Protein AF-A0A1E1WMD2-F1 (afdb_monomer_lite)

InterPro domains:
  IPR001128 Cytochrome P450 [PF00067] (5-206)
  IPR001128 Cytochrome P450 [PR00385] (129-146)
  IPR001128 Cytochrome P450 [PR00385] (181-192)
  IPR002401 Cytochrome P450, E-class, group I [PR00463] (118-135)
  IPR002401 Cytochrome P450, E-class, group I [PR00463] (138-164)
  IPR002401 Cytochrome P450, E-class, group I [PR00463] (180-198)
  IPR036396 Cytochrome P450 superfamily [G3DSA:1.10.630.10] (2-205)
  IPR036396 Cytochrome P450 superfamily [G3DSA:1.10.630.10] (206-261)
  IPR036396 Cytochrome P450 superfamily [SSF48264] (4-258)
  IPR050196 Cytochrome P450 Monooxygenases [PTHR24291] (4-205)

Sequence (262 aa):
MYFTETAMGTQLDQDKSTASVEYKQAILQMGTLLVERVTKFWLHNDFIFQRTAIFQKYDKILNKVHSFADEVILERKKQRTQNGACDETEDAVGKKKRMAMLDLLLEAESKGEIDLAGIREEVNTFMFEGHDTTATALTFGLMLLADHEEVQERVREEIERVVGSRVPTMTDLGELKYLEAVIKETLRLYPSVPFIARTITEDFMLGQRFAMLEMKSILCEVCRNFKLLPRTKGWRPALVSDLVLRSTDHIYVTFEPRTSEL

pLDDT: mean 83.05, std 14.51, range [34.56, 98.06]

Foldseek 3Di:
DVLCCQALVDPPDPPPDPLVVLLVVLLVVLVVLVVVCVVDPQNVDPVSVCPDPSVVSNVVSVVSLLVSLVVSLVVSVVVCVVVDPDPPPPPVPNDPDDDHNSRVVVVCVVVVNDDPVRSSVVSSVSVSPVPQQVVQLVVLLVVVCVVPVVLVVVLVVLCCVQPNPHDDDPVSVVSSVSVVVSSVVSCVVRPSDPDDDDDDPDDDDDPVVVVVVVVVVVVCVQVVFWDKDFPDPPDDFDWDDDVDIDGPDDGDIDTDTDPPPD

Secondary structure (DSSP, 8-state):
-HHHHHHH-----TTT-HHHHHHHHHHHHHHHHHHHHHH-GGGSSHHHHHTSHHHHHHHHHHHHHHHHHHHHHHHHHHHHHHT-S------TT-------HHHHHHHHHHTTSS-HHHHHHHHHHHHHHHHHHHHHHHHHHHHHHHH-HHHHHHHHHHHHHHTTTSPPPHHHHHH-HHHHHHHHHHHHHS-SS--------S----THHHHHHHHHHHHHHHHHHEEEEESSTT----EEESSSEEESS---EEEEEPP---

Structure (mmCIF, N/CA/C/O backbone):
data_AF-A0A1E1WMD2-F1
#
_entry.id   AF-A0A1E1WMD2-F1
#
loop_
_atom_site.group_PDB
_atom_site.id
_atom_site.type_symbol
_atom_site.label_atom_id
_atom_site.label_alt_id
_atom_site.label_comp_id
_atom_site.label_asym_id
_atom_site.label_entity_id
_atom_site.label_seq_id
_atom_site.pdbx_PDB_ins_code
_atom_site.Cartn_x
_atom_site.Cartn_y
_atom_site.Cartn_z
_atom_site.occupancy
_atom_site.B_iso_or_equiv
_atom_site.auth_seq_id
_atom_site.auth_comp_id
_atom_site.auth_asym_id
_atom_site.auth_atom_id
_atom_site.pdbx_PDB_model_num
ATOM 1 N N . MET A 1 1 ? -9.161 7.518 6.823 1.00 48.66 1 MET A N 1
ATOM 2 C CA . MET A 1 1 ? -9.697 8.403 7.884 1.00 48.66 1 MET A CA 1
ATOM 3 C C . MET A 1 1 ? -8.988 8.187 9.227 1.00 48.66 1 MET A C 1
ATOM 5 O O . MET A 1 1 ? -8.442 9.146 9.741 1.00 48.66 1 MET A O 1
ATOM 9 N N . TYR A 1 2 ? -8.859 6.955 9.741 1.00 62.78 2 TYR A N 1
ATOM 10 C CA . TYR A 1 2 ? -8.116 6.677 10.991 1.00 62.78 2 TYR A CA 1
ATOM 11 C C . TYR A 1 2 ? -6.583 6.778 10.890 1.00 62.78 2 TYR A C 1
ATOM 13 O O . TYR A 1 2 ? -5.921 7.111 11.872 1.00 62.78 2 TYR A O 1
ATOM 21 N N . PHE A 1 3 ? -6.005 6.504 9.712 1.00 68.44 3 PHE A N 1
ATOM 22 C CA . PHE A 1 3 ? -4.549 6.533 9.527 1.00 68.44 3 PHE A CA 1
ATOM 23 C C . PHE A 1 3 ? -3.963 7.932 9.740 1.00 68.44 3 PHE A C 1
ATOM 25 O O . PHE A 1 3 ? -3.000 8.085 10.480 1.00 68.44 3 PHE A O 1
ATOM 32 N N . THR A 1 4 ? -4.560 8.959 9.136 1.00 65.25 4 THR A N 1
ATOM 33 C CA . THR A 1 4 ? -4.081 10.340 9.262 1.00 65.25 4 THR A CA 1
ATOM 34 C C . THR A 1 4 ? -4.189 10.848 10.696 1.00 65.25 4 THR A C 1
ATOM 36 O O . THR A 1 4 ? -3.242 11.440 11.196 1.00 65.25 4 THR A O 1
ATOM 39 N N . GLU A 1 5 ? -5.278 10.537 11.399 1.00 72.06 5 GLU A N 1
ATOM 40 C CA . GLU A 1 5 ? -5.425 10.907 12.811 1.00 72.06 5 GLU A CA 1
ATOM 41 C C . GLU A 1 5 ? -4.385 10.199 13.694 1.00 72.06 5 GLU A C 1
ATOM 43 O O . GLU A 1 5 ? -3.743 10.829 14.530 1.00 72.06 5 GLU A O 1
ATOM 48 N N . THR A 1 6 ? -4.146 8.906 13.461 1.00 76.19 6 THR A N 1
ATOM 49 C CA . THR A 1 6 ? -3.214 8.107 14.272 1.00 76.19 6 THR A CA 1
ATOM 50 C C . THR A 1 6 ? -1.744 8.436 13.978 1.00 76.19 6 THR A C 1
ATOM 52 O O . THR A 1 6 ? -0.940 8.553 14.901 1.00 76.19 6 THR A O 1
ATOM 55 N N . ALA A 1 7 ? -1.370 8.573 12.703 1.00 76.69 7 ALA A N 1
ATOM 56 C CA . ALA A 1 7 ? 0.015 8.769 12.274 1.00 76.69 7 ALA A CA 1
ATOM 57 C C . ALA A 1 7 ? 0.433 10.249 12.262 1.00 76.69 7 ALA A C 1
ATOM 59 O O . ALA A 1 7 ? 1.551 10.568 12.668 1.00 76.69 7 ALA A O 1
ATOM 60 N N . MET A 1 8 ? -0.459 11.154 11.844 1.00 80.88 8 MET A N 1
ATOM 61 C CA . MET A 1 8 ? -0.169 12.593 11.738 1.00 80.88 8 MET A CA 1
ATOM 62 C C . MET A 1 8 ? -0.646 13.382 12.963 1.00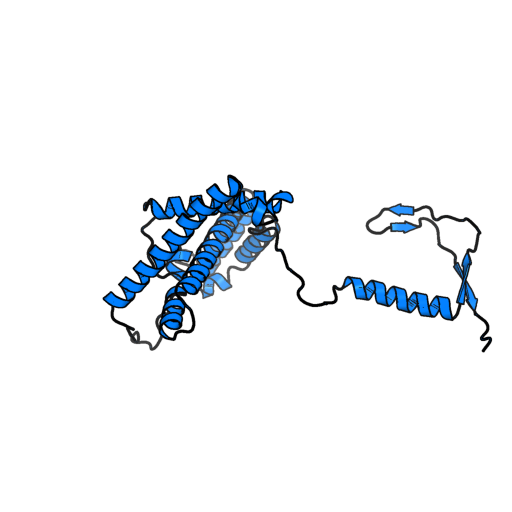 80.88 8 MET A C 1
ATOM 64 O O . MET A 1 8 ? -0.225 14.519 13.166 1.00 80.88 8 MET A O 1
ATOM 68 N N . GLY A 1 9 ? -1.495 12.795 13.814 1.00 69.62 9 GLY A N 1
ATOM 69 C CA . GLY A 1 9 ? -1.987 13.439 15.034 1.00 69.62 9 GLY A CA 1
ATOM 70 C C . GLY A 1 9 ? -2.958 14.594 14.780 1.00 69.62 9 GLY A C 1
ATOM 71 O O . GLY A 1 9 ? -3.320 15.296 15.724 1.00 69.62 9 GLY A O 1
ATOM 72 N N . THR A 1 10 ? -3.361 14.813 13.527 1.00 66.88 10 THR A N 1
ATOM 73 C CA . THR A 1 10 ? -4.292 15.862 13.120 1.00 66.88 10 THR A CA 1
ATOM 74 C C . THR A 1 10 ? -5.671 15.260 12.870 1.00 66.88 10 THR A C 1
ATOM 76 O O . THR A 1 10 ? -5.835 14.314 12.095 1.00 66.88 10 THR A O 1
ATOM 79 N N . GLN A 1 11 ? -6.688 15.825 13.521 1.00 58.78 11 GLN A N 1
ATOM 80 C CA . GLN A 1 11 ? -8.079 15.581 13.153 1.00 58.78 11 GLN A CA 1
ATOM 81 C C . GLN A 1 11 ? -8.349 16.360 11.868 1.00 58.78 11 GLN A C 1
ATOM 83 O O . GLN A 1 11 ? -8.738 17.523 11.892 1.00 58.78 11 GLN A O 1
ATOM 88 N N . LEU A 1 12 ? -8.045 15.741 10.727 1.00 55.50 12 LEU A N 1
ATOM 89 C CA . LEU A 1 12 ? -8.489 16.247 9.434 1.00 55.50 12 LEU A CA 1
ATOM 90 C C . LEU A 1 12 ? -10.018 16.204 9.437 1.00 55.50 12 LEU A C 1
ATOM 92 O O . LEU A 1 12 ? -10.610 15.124 9.462 1.00 55.50 12 LEU A O 1
ATOM 96 N N . ASP A 1 13 ? -10.619 17.389 9.485 1.00 48.59 13 ASP A N 1
ATOM 97 C CA . ASP A 1 13 ? -12.052 17.586 9.661 1.00 48.59 13 ASP A CA 1
ATOM 98 C C . ASP A 1 13 ? -12.863 16.706 8.696 1.00 48.59 13 ASP A C 1
ATOM 100 O O . ASP A 1 13 ? -12.590 16.625 7.492 1.00 48.59 13 ASP A O 1
ATOM 104 N N . GLN A 1 14 ? -13.834 16.002 9.272 1.00 46.19 14 GLN A N 1
ATOM 105 C CA . GLN A 1 14 ? -14.530 14.848 8.709 1.00 46.19 14 GLN A CA 1
ATOM 106 C C . GLN A 1 14 ? -15.075 15.104 7.291 1.00 46.19 14 GLN A C 1
ATOM 108 O O . GLN A 1 14 ? -15.996 15.896 7.115 1.00 46.19 14 GLN A O 1
ATOM 113 N N . ASP A 1 15 ? -14.524 14.419 6.281 1.00 47.00 15 ASP A N 1
ATOM 114 C CA . ASP A 1 15 ? -15.084 14.179 4.933 1.00 47.00 15 ASP A CA 1
ATOM 115 C C . ASP A 1 15 ? -15.705 15.373 4.155 1.00 47.00 15 ASP A C 1
ATOM 117 O O . ASP A 1 15 ? -16.400 15.167 3.158 1.00 47.00 15 ASP A O 1
ATOM 121 N N . LYS A 1 16 ? -15.432 16.631 4.536 1.00 50.09 16 LYS A N 1
ATOM 122 C CA . LYS A 1 16 ? -16.004 17.832 3.886 1.00 50.09 16 LYS A CA 1
ATOM 123 C C . LYS A 1 16 ? -15.016 18.946 3.553 1.00 50.09 16 LYS A C 1
ATOM 125 O O . LYS A 1 16 ? -15.408 19.893 2.873 1.00 50.09 16 LYS A O 1
ATOM 130 N N . SER A 1 17 ? -13.752 18.859 3.968 1.00 61.03 17 SER A N 1
ATOM 131 C CA . SER A 1 17 ? -12.745 19.789 3.449 1.00 61.03 17 SER A CA 1
ATOM 132 C C . SER A 1 17 ? -12.430 19.427 1.998 1.00 61.03 17 SER A C 1
ATOM 134 O O . SER A 1 17 ? -11.945 18.327 1.717 1.00 61.03 17 SER A O 1
ATOM 136 N N . THR A 1 18 ? -12.691 20.359 1.079 1.00 71.69 18 THR A N 1
ATOM 137 C CA . THR A 1 18 ? -12.357 20.262 -0.351 1.00 71.69 18 THR A CA 1
ATOM 138 C C . THR A 1 18 ? -10.925 19.754 -0.565 1.00 71.69 18 THR A C 1
ATOM 140 O O . THR A 1 18 ? -10.692 18.926 -1.441 1.00 71.69 18 THR A O 1
ATOM 143 N N . ALA A 1 19 ? -9.988 20.143 0.308 1.00 74.06 19 ALA A N 1
ATOM 144 C CA . ALA A 1 19 ? -8.583 19.751 0.241 1.00 74.06 19 ALA A CA 1
ATOM 145 C C . ALA A 1 19 ? -8.348 18.233 0.386 1.00 74.06 19 ALA A C 1
ATOM 147 O O . ALA A 1 19 ? -7.555 17.663 -0.358 1.00 74.06 19 ALA A O 1
ATOM 148 N N . SER A 1 20 ? -9.061 17.544 1.288 1.00 75.50 20 SER A N 1
ATOM 149 C CA . SER A 1 20 ? -8.874 16.095 1.489 1.00 75.50 20 SER A CA 1
ATOM 150 C C . SER A 1 20 ? -9.408 15.280 0.308 1.00 75.50 20 SER A C 1
ATOM 152 O O . SER A 1 20 ? -8.796 14.290 -0.101 1.00 75.50 20 SER A O 1
ATOM 154 N N . VAL A 1 21 ? -10.534 15.708 -0.270 1.00 81.00 21 VAL A N 1
ATOM 155 C CA . VAL A 1 21 ? -11.103 15.081 -1.472 1.00 81.00 21 VAL A CA 1
ATOM 156 C C . VAL A 1 21 ? -10.179 15.298 -2.669 1.00 81.00 21 VAL A C 1
ATOM 158 O O . VAL A 1 21 ? -9.869 14.344 -3.383 1.00 81.00 21 VAL A O 1
ATOM 161 N N . GLU A 1 22 ? -9.684 16.523 -2.851 1.00 84.38 22 GLU A N 1
ATOM 162 C CA . GLU A 1 22 ? -8.717 16.839 -3.901 1.00 84.38 22 GLU A CA 1
ATOM 163 C C . GLU A 1 22 ? -7.419 16.043 -3.759 1.00 84.38 22 GLU A C 1
ATOM 165 O O . GLU A 1 22 ? -6.904 15.549 -4.760 1.00 84.38 22 GLU A O 1
ATOM 170 N N . TYR A 1 23 ? -6.921 15.863 -2.534 1.00 86.75 23 TYR A N 1
ATOM 171 C CA . TYR A 1 23 ? -5.743 15.046 -2.256 1.00 86.75 23 TYR A CA 1
ATOM 172 C C . TYR A 1 23 ? -5.957 13.572 -2.628 1.00 86.75 23 TYR A C 1
ATOM 174 O O . TYR A 1 23 ? -5.153 12.997 -3.362 1.00 86.75 23 TYR A O 1
ATOM 182 N N . LYS A 1 24 ? -7.071 12.963 -2.193 1.00 82.19 24 LYS A N 1
ATOM 183 C CA . LYS A 1 24 ? -7.414 11.574 -2.556 1.00 82.19 24 LYS A CA 1
ATOM 184 C C . LYS A 1 24 ? -7.503 11.411 -4.077 1.00 82.19 24 LYS A C 1
ATOM 186 O O . LYS A 1 24 ? -6.967 10.459 -4.638 1.00 82.19 24 LYS A O 1
ATOM 191 N N . GLN A 1 25 ? -8.136 12.365 -4.760 1.00 86.19 25 GLN A N 1
ATOM 192 C CA . GLN A 1 25 ? -8.233 12.346 -6.217 1.00 86.19 25 GLN A CA 1
ATOM 193 C C . GLN A 1 25 ? -6.863 12.526 -6.890 1.00 86.19 25 GLN A C 1
ATOM 195 O O . GLN A 1 25 ? -6.586 11.864 -7.892 1.00 86.19 25 GLN A O 1
ATOM 200 N N . ALA A 1 26 ? -5.996 13.379 -6.338 1.00 89.44 26 ALA A N 1
ATOM 201 C CA . ALA A 1 26 ? -4.632 13.576 -6.815 1.00 89.44 26 ALA A CA 1
ATOM 202 C C . ALA A 1 26 ? -3.806 12.284 -6.715 1.00 89.44 26 ALA A C 1
ATOM 204 O O . ALA A 1 26 ? -3.136 11.929 -7.683 1.00 89.44 26 ALA A O 1
ATOM 205 N N . ILE A 1 27 ? -3.918 11.533 -5.613 1.00 86.06 27 ILE A N 1
ATOM 206 C CA . ILE A 1 27 ? -3.259 10.225 -5.454 1.00 86.06 27 ILE A CA 1
ATOM 207 C C . ILE A 1 27 ? -3.695 9.241 -6.545 1.00 86.06 27 ILE A C 1
ATOM 209 O O . ILE A 1 27 ? -2.849 8.660 -7.227 1.00 86.06 27 ILE A O 1
ATOM 213 N N . LEU A 1 28 ? -5.003 9.079 -6.759 1.00 85.62 28 LEU A N 1
ATOM 214 C CA . LEU A 1 28 ? -5.521 8.136 -7.759 1.00 85.62 28 LEU A CA 1
ATOM 215 C C . LEU A 1 28 ? -5.064 8.502 -9.183 1.00 85.62 28 LEU A C 1
ATOM 217 O O . LEU A 1 28 ? -4.695 7.639 -9.988 1.00 85.62 28 LEU A O 1
ATOM 221 N N . GLN A 1 29 ? -5.039 9.800 -9.498 1.00 87.75 29 GLN A N 1
ATOM 222 C CA . GLN A 1 29 ? -4.518 10.292 -10.774 1.00 87.75 29 GLN A CA 1
ATOM 223 C C . GLN A 1 29 ? -3.008 10.064 -10.902 1.00 87.75 29 GLN A C 1
ATOM 225 O O . GLN A 1 29 ? -2.544 9.660 -11.970 1.00 87.75 29 GLN A O 1
ATOM 230 N N . MET A 1 30 ? -2.247 10.275 -9.826 1.00 88.12 30 MET A N 1
ATOM 231 C CA . MET A 1 30 ? -0.809 10.011 -9.790 1.00 88.12 30 MET A CA 1
ATOM 232 C C . MET A 1 30 ? -0.510 8.530 -10.053 1.00 88.12 30 MET A C 1
ATOM 234 O O . MET A 1 30 ? 0.343 8.232 -10.888 1.00 88.12 30 MET A O 1
ATOM 238 N N . GLY A 1 31 ? -1.262 7.608 -9.441 1.00 86.56 31 GLY A N 1
ATOM 239 C CA . GLY A 1 31 ? -1.141 6.168 -9.697 1.00 86.56 31 GLY A CA 1
ATOM 240 C C . GLY A 1 31 ? -1.388 5.801 -11.165 1.00 86.56 31 GLY A C 1
ATOM 241 O O . GLY A 1 31 ? -0.623 5.044 -11.761 1.00 86.56 31 GLY A O 1
ATOM 242 N N . THR A 1 32 ? -2.393 6.414 -11.799 1.00 87.75 32 THR A N 1
ATOM 243 C CA . THR A 1 32 ? -2.682 6.199 -13.230 1.00 87.75 32 THR A CA 1
ATOM 244 C C . THR A 1 32 ? -1.527 6.668 -14.125 1.00 87.75 32 THR A C 1
ATOM 246 O O . THR A 1 32 ? -1.121 5.958 -15.048 1.00 87.75 32 THR A O 1
ATOM 249 N N . LEU A 1 33 ? -0.954 7.843 -13.836 1.00 88.50 33 LEU A N 1
ATOM 250 C CA . LEU A 1 33 ? 0.201 8.373 -14.571 1.00 88.50 33 LEU A CA 1
ATOM 251 C C . LEU A 1 33 ? 1.463 7.532 -14.354 1.00 88.50 33 LEU A C 1
ATOM 253 O O . LEU A 1 33 ? 2.255 7.364 -15.283 1.00 88.50 33 LEU A O 1
ATOM 257 N N . LEU A 1 34 ? 1.644 6.980 -13.152 1.00 87.31 34 LEU A N 1
ATOM 258 C CA . LEU A 1 34 ? 2.750 6.078 -12.847 1.00 87.31 34 LEU A CA 1
ATOM 259 C C . LEU A 1 34 ? 2.673 4.813 -13.709 1.00 87.31 34 LEU A C 1
ATOM 261 O O . LEU A 1 34 ? 3.661 4.448 -14.344 1.00 87.31 34 LEU A O 1
ATOM 265 N N . VAL A 1 35 ? 1.496 4.189 -13.805 1.00 88.00 35 VAL A N 1
ATOM 266 C CA . VAL A 1 35 ? 1.275 3.018 -14.673 1.00 88.00 35 VAL A CA 1
ATOM 267 C C . VAL A 1 35 ? 1.528 3.365 -16.144 1.00 88.00 35 VAL A C 1
ATOM 269 O O . VAL A 1 35 ? 2.186 2.604 -16.857 1.00 88.00 35 VAL A O 1
ATOM 272 N N . GLU A 1 36 ? 1.075 4.533 -16.607 1.00 88.88 36 GLU A N 1
ATOM 273 C CA . GLU A 1 36 ? 1.330 5.008 -17.972 1.00 88.88 36 GLU A CA 1
ATOM 274 C C . GLU A 1 36 ? 2.831 5.200 -18.248 1.00 88.88 36 GLU A C 1
ATOM 276 O O . GLU A 1 36 ? 3.320 4.817 -19.313 1.00 88.88 36 GLU A O 1
ATOM 281 N N . ARG A 1 37 ? 3.583 5.743 -17.282 1.00 90.12 37 ARG A N 1
ATOM 282 C CA . ARG A 1 37 ? 5.036 5.912 -17.390 1.00 90.12 37 ARG A CA 1
ATOM 283 C C . ARG A 1 37 ? 5.762 4.570 -17.394 1.00 90.12 37 ARG A C 1
ATOM 285 O O . ARG A 1 37 ? 6.640 4.370 -18.224 1.00 90.12 37 ARG A O 1
ATOM 292 N N . VAL A 1 38 ? 5.390 3.645 -16.511 1.00 87.81 38 VAL A N 1
ATOM 293 C CA . VAL A 1 38 ? 6.035 2.325 -16.402 1.00 87.81 38 VAL A CA 1
ATOM 294 C C . VAL A 1 38 ? 5.779 1.475 -17.650 1.00 87.81 38 VAL A C 1
ATOM 296 O O . VAL A 1 38 ? 6.695 0.814 -18.134 1.00 87.81 38 VAL A O 1
ATOM 299 N N . THR A 1 39 ? 4.577 1.531 -18.224 1.00 88.81 39 THR A N 1
ATOM 300 C CA . THR A 1 39 ? 4.201 0.723 -19.402 1.00 88.81 39 THR A CA 1
ATOM 301 C C . THR A 1 39 ? 4.752 1.260 -20.728 1.00 88.81 39 THR A C 1
ATOM 303 O O . THR A 1 39 ? 4.944 0.489 -21.669 1.00 88.81 39 THR A O 1
ATOM 306 N N . LYS A 1 40 ? 5.047 2.564 -20.829 1.00 91.38 40 LYS A N 1
ATOM 307 C CA . LYS A 1 40 ? 5.565 3.201 -22.051 1.00 91.38 40 LYS A CA 1
ATOM 308 C C . LYS A 1 40 ? 7.074 3.413 -21.963 1.00 91.38 40 LYS A C 1
ATOM 310 O O . LYS A 1 40 ? 7.533 4.411 -21.414 1.00 91.38 40 LYS A O 1
ATOM 315 N N . PHE A 1 41 ? 7.847 2.522 -22.585 1.00 92.06 41 PHE A N 1
ATOM 316 C CA . PHE A 1 41 ? 9.317 2.538 -22.514 1.00 92.06 41 PHE A CA 1
ATOM 317 C C . PHE A 1 41 ? 9.957 3.883 -22.915 1.00 92.06 41 PHE A C 1
ATOM 319 O O . PHE A 1 41 ? 10.973 4.282 -22.353 1.00 92.06 41 PHE A O 1
ATOM 326 N N . TRP A 1 42 ? 9.363 4.632 -23.852 1.00 91.19 42 TRP A N 1
ATOM 327 C CA . TRP A 1 42 ? 9.891 5.939 -24.274 1.00 91.19 42 TRP A CA 1
ATOM 328 C C . TRP A 1 42 ? 9.708 7.050 -23.225 1.00 91.19 42 TRP A C 1
ATOM 330 O O . TRP A 1 42 ? 10.361 8.085 -23.329 1.00 91.19 42 TRP A O 1
ATOM 340 N N . LEU A 1 43 ? 8.852 6.852 -22.213 1.00 92.94 43 LEU A N 1
ATOM 341 C CA . LEU A 1 43 ? 8.680 7.763 -21.070 1.00 92.94 43 LEU A CA 1
ATOM 342 C C . LEU A 1 43 ? 9.624 7.441 -19.899 1.00 92.94 43 LEU A C 1
ATOM 344 O O . LEU A 1 43 ? 9.596 8.132 -18.879 1.00 92.94 43 LEU A O 1
ATOM 348 N N . HIS A 1 44 ? 10.451 6.396 -20.009 1.00 91.31 44 HIS A N 1
ATOM 349 C CA . HIS A 1 44 ? 11.410 6.036 -18.957 1.00 91.31 44 HIS A CA 1
ATOM 350 C C . HIS A 1 44 ? 12.562 7.038 -18.881 1.00 91.31 44 HIS A C 1
ATOM 352 O O . HIS A 1 44 ? 13.037 7.339 -17.793 1.00 91.31 44 HIS A O 1
ATOM 358 N N . ASN A 1 45 ? 12.975 7.599 -20.021 1.00 93.25 45 ASN A N 1
ATOM 359 C CA . ASN A 1 45 ? 14.000 8.633 -20.061 1.00 93.25 45 ASN A CA 1
ATOM 360 C C . ASN A 1 45 ? 13.457 9.965 -19.512 1.00 93.25 45 ASN A C 1
ATOM 362 O O . ASN A 1 45 ? 12.528 10.542 -20.086 1.00 93.25 45 ASN A O 1
ATOM 366 N N . ASP A 1 46 ? 14.073 10.473 -18.442 1.00 92.44 46 ASP A N 1
ATOM 367 C CA . ASP A 1 46 ? 13.625 11.687 -17.746 1.00 92.44 46 ASP A CA 1
ATOM 368 C C . ASP A 1 46 ? 13.564 12.914 -18.656 1.00 92.44 46 ASP A C 1
ATOM 370 O O . ASP A 1 46 ? 12.602 13.677 -18.607 1.00 92.44 46 ASP A O 1
ATOM 374 N N . PHE A 1 47 ? 14.550 13.091 -19.534 1.00 93.94 47 PHE A N 1
ATOM 375 C CA . PHE A 1 47 ? 14.614 14.247 -20.424 1.00 93.94 47 PHE A CA 1
ATOM 376 C C . PHE A 1 47 ? 13.465 14.267 -21.439 1.00 93.94 47 PHE A C 1
ATOM 378 O O . PHE A 1 47 ? 12.887 15.322 -21.712 1.00 93.94 47 PHE A O 1
ATOM 385 N N . ILE A 1 48 ? 13.108 13.102 -21.989 1.00 93.38 48 ILE A N 1
ATOM 386 C CA . ILE A 1 48 ? 11.943 12.971 -22.870 1.00 93.38 48 ILE A CA 1
ATOM 387 C C . ILE A 1 48 ? 10.671 13.210 -22.062 1.00 93.38 48 ILE A C 1
ATOM 389 O O . ILE A 1 48 ? 9.838 14.019 -22.470 1.00 93.38 48 ILE A O 1
ATOM 393 N N . PHE A 1 49 ? 10.543 12.554 -20.905 1.00 94.00 49 PHE A N 1
ATOM 394 C CA . PHE A 1 49 ? 9.368 12.649 -20.045 1.00 94.00 49 PHE A CA 1
ATOM 395 C C . PHE A 1 49 ? 9.059 14.096 -19.657 1.00 94.00 49 PHE A C 1
ATOM 397 O O . PHE A 1 49 ? 7.938 14.547 -19.897 1.00 94.00 49 PHE A O 1
ATOM 404 N N . GLN A 1 50 ? 10.055 14.848 -19.180 1.00 94.25 50 GLN A N 1
ATOM 405 C CA . GLN A 1 50 ? 9.930 16.250 -18.757 1.00 94.25 50 GLN A CA 1
ATOM 406 C C . GLN A 1 50 ? 9.393 17.188 -19.849 1.00 94.25 50 GLN A C 1
ATOM 408 O O . GLN A 1 50 ? 8.829 18.239 -19.552 1.00 94.25 50 GLN A O 1
ATOM 413 N N . ARG A 1 51 ? 9.524 16.813 -21.126 1.00 94.44 51 ARG A N 1
ATOM 414 C CA . ARG A 1 51 ? 9.027 17.596 -22.269 1.00 94.44 51 ARG A CA 1
ATOM 415 C C . ARG A 1 51 ? 7.637 17.189 -22.745 1.00 94.44 51 ARG A C 1
ATOM 417 O O . ARG A 1 51 ? 7.125 17.762 -23.703 1.00 94.44 51 ARG A O 1
ATOM 424 N N . THR A 1 52 ? 7.015 16.206 -22.104 1.00 94.06 52 THR A N 1
ATOM 425 C CA . THR A 1 52 ? 5.682 15.727 -22.477 1.00 94.06 52 THR A CA 1
ATOM 426 C C . THR A 1 52 ? 4.567 16.468 -21.740 1.00 94.06 52 THR A C 1
ATOM 428 O O . THR A 1 52 ? 4.733 16.960 -20.625 1.00 94.06 52 THR A O 1
ATOM 431 N N . ALA A 1 53 ? 3.366 16.457 -22.323 1.00 92.69 53 ALA A N 1
ATOM 432 C CA . ALA A 1 53 ? 2.153 16.896 -21.629 1.00 92.69 53 ALA A CA 1
ATOM 433 C C . ALA A 1 53 ? 1.809 16.010 -20.411 1.00 92.69 53 ALA A C 1
ATOM 435 O O . ALA A 1 53 ? 1.103 16.453 -19.507 1.00 92.69 53 ALA A O 1
ATOM 436 N N . ILE A 1 54 ? 2.306 14.766 -20.376 1.00 90.81 54 ILE A N 1
ATOM 437 C CA . ILE A 1 54 ? 2.128 13.837 -19.251 1.00 90.81 54 ILE A CA 1
ATOM 438 C C . ILE A 1 54 ? 2.887 14.363 -18.032 1.00 90.81 54 ILE A C 1
ATOM 440 O O . ILE A 1 54 ? 2.307 14.448 -16.953 1.00 90.81 54 ILE A O 1
ATOM 444 N N . PHE A 1 55 ? 4.134 14.811 -18.212 1.00 93.12 55 PHE A N 1
ATOM 445 C CA . PHE A 1 55 ? 4.900 15.435 -17.133 1.00 93.12 55 PHE A CA 1
ATOM 446 C C . PHE A 1 55 ? 4.243 16.714 -16.612 1.00 93.12 55 PHE A C 1
ATOM 448 O O . PHE A 1 55 ? 4.147 16.893 -15.407 1.00 93.12 55 PHE A O 1
ATOM 455 N N . GLN A 1 56 ? 3.692 17.562 -17.485 1.00 92.56 56 GLN A N 1
ATOM 456 C CA . GLN A 1 56 ? 2.967 18.762 -17.038 1.00 92.56 56 GLN A CA 1
ATOM 457 C C . GLN A 1 56 ? 1.746 18.433 -16.164 1.00 92.56 56 GLN A C 1
ATOM 459 O O . GLN A 1 56 ? 1.404 19.194 -15.260 1.00 92.56 56 GLN A O 1
ATOM 464 N N . LYS A 1 57 ? 1.057 17.316 -16.436 1.00 92.88 57 LYS A N 1
ATOM 465 C CA . LYS A 1 57 ? -0.032 16.826 -15.577 1.00 92.88 57 LYS A CA 1
ATOM 466 C C . LYS A 1 57 ? 0.513 16.266 -14.265 1.00 92.88 57 LYS A C 1
ATOM 468 O O . LYS A 1 57 ? -0.014 16.612 -13.213 1.00 92.88 57 LYS A O 1
ATOM 473 N N . TYR A 1 58 ? 1.561 15.447 -14.341 1.00 92.69 58 TYR A N 1
ATOM 474 C CA . TYR A 1 58 ? 2.248 14.881 -13.182 1.00 92.69 58 TYR A CA 1
ATOM 475 C C . TYR A 1 58 ? 2.709 15.975 -12.213 1.00 92.69 58 TYR A C 1
ATOM 477 O O . TYR A 1 58 ? 2.366 15.916 -11.041 1.00 92.69 58 TYR A O 1
ATOM 485 N N . ASP A 1 59 ? 3.386 17.009 -12.711 1.00 93.69 59 ASP A N 1
ATOM 486 C CA . ASP A 1 59 ? 3.908 18.121 -11.915 1.00 93.69 59 ASP A CA 1
ATOM 487 C C . ASP A 1 59 ? 2.790 18.894 -11.193 1.00 93.69 59 ASP A C 1
ATOM 489 O O . ASP A 1 59 ? 2.868 19.161 -9.996 1.00 93.69 59 ASP A O 1
ATOM 493 N N . LYS A 1 60 ? 1.668 19.165 -11.875 1.00 93.19 60 LYS A N 1
ATOM 494 C CA . LYS A 1 60 ? 0.490 19.792 -11.246 1.00 93.19 60 LYS A CA 1
ATOM 495 C C . LYS A 1 60 ? -0.098 18.947 -10.119 1.00 93.19 60 LYS A C 1
ATOM 497 O O . LYS A 1 60 ? -0.492 19.495 -9.094 1.00 93.19 60 LYS A O 1
ATOM 502 N N . ILE A 1 61 ? -0.198 17.634 -10.320 1.00 92.06 61 ILE A N 1
ATOM 503 C CA . ILE A 1 61 ? -0.738 16.705 -9.320 1.00 92.06 61 ILE A CA 1
ATOM 504 C C . ILE A 1 61 ? 0.234 16.580 -8.143 1.00 92.06 61 ILE A C 1
ATOM 506 O O . ILE A 1 61 ? -0.194 16.631 -6.993 1.00 92.06 61 ILE A O 1
ATOM 510 N N . LEU A 1 62 ? 1.534 16.489 -8.421 1.00 91.69 62 LEU A N 1
ATOM 511 C CA . LEU A 1 62 ? 2.584 16.427 -7.412 1.00 91.69 62 LEU A CA 1
ATOM 512 C C . LEU A 1 62 ? 2.581 17.673 -6.520 1.00 91.69 62 LEU A C 1
ATOM 514 O O . LEU A 1 62 ? 2.625 17.549 -5.300 1.00 91.69 62 LEU A O 1
ATOM 518 N N . ASN A 1 63 ? 2.420 18.860 -7.108 1.00 91.81 63 ASN A N 1
ATOM 519 C CA . ASN A 1 63 ? 2.304 20.105 -6.349 1.00 91.81 63 ASN A CA 1
ATOM 520 C C . ASN A 1 63 ? 1.106 20.102 -5.383 1.00 91.81 63 ASN A C 1
ATOM 522 O O . ASN A 1 63 ? 1.238 20.601 -4.270 1.00 91.81 63 ASN A O 1
ATOM 526 N N . LYS A 1 64 ? -0.032 19.495 -5.757 1.00 90.12 64 LYS A N 1
ATOM 527 C CA . LYS A 1 64 ? -1.190 19.335 -4.852 1.00 90.12 64 LYS A CA 1
ATOM 528 C C . LYS A 1 64 ? -0.915 18.368 -3.700 1.00 90.12 64 LYS A C 1
ATOM 530 O O . LYS A 1 64 ? -1.363 18.588 -2.580 1.00 90.12 64 LYS A O 1
ATOM 535 N N . VAL A 1 65 ? -0.202 17.279 -3.985 1.00 89.44 65 VAL A N 1
ATOM 536 C CA . VAL A 1 65 ? 0.202 16.297 -2.970 1.00 89.44 65 VAL A CA 1
ATOM 537 C C . VAL A 1 65 ? 1.147 16.957 -1.962 1.00 89.44 65 VAL A C 1
ATOM 539 O O . VAL A 1 65 ? 0.907 16.884 -0.759 1.00 89.44 65 VAL A O 1
ATOM 542 N N . HIS A 1 66 ? 2.156 17.687 -2.448 1.00 91.25 66 HIS A N 1
ATOM 543 C CA . HIS A 1 66 ? 3.084 18.426 -1.596 1.00 91.25 66 HIS A CA 1
ATOM 544 C C . HIS A 1 66 ? 2.401 19.523 -0.779 1.00 91.25 66 HIS A C 1
ATOM 546 O O . HIS A 1 66 ? 2.642 19.586 0.423 1.00 91.25 66 HIS A O 1
ATOM 552 N N . SER A 1 67 ? 1.516 20.329 -1.379 1.00 90.00 67 SER A N 1
ATOM 553 C CA . SER A 1 67 ? 0.827 21.399 -0.649 1.00 90.00 67 SER A CA 1
ATOM 554 C C . SER A 1 67 ? -0.013 20.855 0.505 1.00 90.00 67 SER A C 1
ATOM 556 O O . SER A 1 67 ? -0.014 21.433 1.586 1.00 90.00 67 SER A O 1
ATOM 558 N N . PHE A 1 68 ? -0.678 19.714 0.308 1.00 88.25 68 PHE A N 1
ATOM 559 C CA . PHE A 1 68 ? -1.452 19.078 1.372 1.00 88.25 68 PHE A CA 1
ATOM 560 C C . PHE A 1 68 ? -0.563 18.551 2.508 1.00 88.25 68 PHE A C 1
ATOM 562 O O . PHE A 1 68 ? -0.892 18.727 3.680 1.00 88.25 68 PHE A O 1
ATOM 569 N N . ALA A 1 69 ? 0.582 17.940 2.189 1.00 88.44 69 ALA A N 1
ATOM 570 C CA . ALA A 1 69 ? 1.543 17.521 3.210 1.00 88.44 69 ALA A CA 1
ATOM 571 C C . ALA A 1 69 ? 2.103 18.719 3.995 1.00 88.44 69 ALA A C 1
ATOM 573 O O . ALA A 1 69 ? 2.188 18.661 5.222 1.00 88.44 69 ALA A O 1
ATOM 574 N N . ASP A 1 70 ? 2.418 19.818 3.306 1.00 89.94 70 ASP A N 1
ATOM 575 C CA . ASP A 1 70 ? 2.892 21.056 3.929 1.00 89.94 70 ASP A CA 1
ATOM 576 C C . ASP A 1 70 ? 1.838 21.645 4.883 1.00 89.94 70 ASP A C 1
ATOM 578 O O . ASP A 1 70 ? 2.166 22.015 6.012 1.00 89.94 70 ASP A O 1
ATOM 582 N N . GLU A 1 71 ? 0.561 21.662 4.487 1.00 87.69 71 GLU A N 1
ATOM 583 C CA . GLU A 1 71 ? -0.557 22.076 5.347 1.00 87.69 71 GLU A CA 1
ATOM 584 C C . GLU A 1 71 ? -0.650 21.226 6.623 1.00 87.69 71 GLU A C 1
ATOM 586 O O . GLU A 1 71 ? -0.759 21.773 7.723 1.00 87.69 71 GLU A O 1
ATOM 591 N N . VAL A 1 72 ? -0.545 19.897 6.503 1.00 86.62 72 VAL A N 1
ATOM 592 C CA . VAL A 1 72 ? -0.583 18.973 7.651 1.00 86.62 72 VAL A CA 1
ATOM 593 C C . VAL A 1 72 ? 0.590 19.216 8.606 1.00 86.62 72 VAL A C 1
ATOM 595 O O . VAL A 1 72 ? 0.396 19.251 9.826 1.00 86.62 72 VAL A O 1
ATOM 598 N N . ILE A 1 73 ? 1.799 19.421 8.074 1.00 87.81 73 ILE A N 1
ATOM 599 C CA . ILE A 1 73 ? 3.003 19.698 8.872 1.00 87.81 73 ILE A CA 1
ATOM 600 C C . ILE A 1 73 ? 2.866 21.031 9.615 1.00 87.81 73 ILE A C 1
ATOM 602 O O . ILE A 1 73 ? 3.148 21.103 10.815 1.00 87.81 73 ILE A O 1
ATOM 606 N N . LEU A 1 74 ? 2.421 22.085 8.926 1.00 87.81 74 LEU A N 1
ATOM 607 C CA . LEU A 1 74 ? 2.250 23.419 9.505 1.00 87.81 74 LEU A CA 1
ATOM 608 C C . LEU A 1 74 ? 1.184 23.433 10.601 1.00 87.81 74 LEU A C 1
ATOM 610 O O . LEU A 1 74 ? 1.417 23.993 11.676 1.00 87.81 74 LEU A O 1
ATOM 614 N N . GLU A 1 75 ? 0.046 22.784 10.358 1.00 85.25 75 GLU A N 1
ATOM 615 C CA . GLU A 1 75 ? -1.031 22.669 11.339 1.00 85.25 75 GLU A CA 1
ATOM 616 C C . GLU A 1 75 ? -0.544 21.933 12.594 1.00 85.25 75 GLU A C 1
ATOM 618 O O . GLU A 1 75 ? -0.741 22.407 13.717 1.00 85.25 75 GLU A O 1
ATOM 623 N N . ARG A 1 76 ? 0.207 20.833 12.432 1.00 85.94 76 ARG A N 1
ATOM 624 C CA . ARG A 1 76 ? 0.763 20.102 13.578 1.00 85.94 76 ARG A CA 1
ATOM 625 C C . ARG A 1 76 ? 1.811 20.908 14.347 1.00 85.94 76 ARG A C 1
ATOM 627 O O . ARG A 1 76 ? 1.806 20.892 15.581 1.00 85.94 76 ARG A O 1
ATOM 634 N N . LYS A 1 77 ? 2.685 21.647 13.652 1.00 85.50 77 LYS A N 1
ATOM 635 C CA . LYS A 1 77 ? 3.651 22.560 14.290 1.00 85.50 77 LYS A CA 1
ATOM 636 C C . LYS A 1 77 ? 2.937 23.626 15.122 1.00 85.50 77 LYS A C 1
ATOM 638 O O . LYS A 1 77 ? 3.304 23.842 16.275 1.00 85.50 77 LYS A O 1
ATOM 643 N N . LYS A 1 78 ? 1.881 24.237 14.580 1.00 85.19 78 LYS A N 1
ATOM 644 C CA . LYS A 1 78 ? 1.079 25.250 15.279 1.00 85.19 78 LYS A CA 1
ATOM 645 C C . LYS A 1 78 ? 0.425 24.692 16.543 1.00 85.19 78 LYS A C 1
ATOM 647 O O . LYS A 1 78 ? 0.507 25.330 17.591 1.00 85.19 78 LYS A O 1
ATOM 652 N N . GLN A 1 79 ? -0.153 23.492 16.471 1.00 81.81 79 GLN A N 1
ATOM 653 C CA . GLN A 1 79 ? -0.741 22.809 17.630 1.00 81.81 79 GLN A CA 1
ATOM 654 C C . GLN A 1 79 ? 0.292 22.550 18.737 1.00 81.81 79 GLN A C 1
ATOM 656 O O . GLN A 1 79 ? -0.006 22.747 19.913 1.00 81.81 79 GLN A O 1
ATOM 661 N N . ARG A 1 80 ? 1.529 22.177 18.379 1.00 78.56 80 ARG A N 1
ATOM 662 C CA . ARG A 1 80 ? 2.635 22.019 19.343 1.00 78.56 80 ARG A CA 1
ATOM 663 C C . ARG A 1 80 ? 3.053 23.334 19.995 1.00 78.56 80 ARG A C 1
ATOM 665 O O . ARG A 1 80 ? 3.318 23.361 21.189 1.00 78.56 80 ARG A O 1
ATOM 672 N N . THR A 1 81 ? 3.113 24.426 19.234 1.00 75.88 81 THR A N 1
ATOM 673 C CA . THR A 1 81 ? 3.462 25.741 19.792 1.00 75.88 81 THR A CA 1
ATOM 674 C C . THR A 1 81 ? 2.363 26.277 20.713 1.00 75.88 81 THR A C 1
ATOM 676 O O . THR A 1 81 ? 2.670 26.879 21.737 1.00 75.88 81 THR A O 1
ATOM 679 N N . GLN A 1 82 ? 1.090 26.046 20.374 1.00 69.81 82 GLN A N 1
ATOM 680 C CA . GLN A 1 82 ? -0.059 26.504 21.164 1.00 69.81 82 GLN A CA 1
ATOM 681 C C . GLN A 1 82 ? -0.265 25.710 22.458 1.00 69.81 82 GLN A C 1
ATOM 683 O O . GLN A 1 82 ? -0.637 26.302 23.467 1.00 69.81 82 GLN A O 1
ATOM 688 N N . ASN A 1 83 ? 0.017 24.405 22.453 1.00 64.50 83 ASN A N 1
ATOM 689 C CA . ASN A 1 83 ? -0.132 23.547 23.632 1.00 64.50 83 ASN A CA 1
ATOM 690 C C . ASN A 1 83 ? 1.094 23.552 24.566 1.00 64.50 83 ASN A C 1
ATOM 692 O O . ASN A 1 83 ? 1.109 22.809 25.540 1.00 64.50 83 ASN A O 1
ATOM 696 N N . GLY A 1 84 ? 2.104 24.389 24.297 1.00 51.75 84 GLY A N 1
ATOM 697 C CA . GLY A 1 84 ? 3.372 24.379 25.025 1.00 51.75 84 GLY A CA 1
ATOM 698 C C . GLY A 1 84 ? 4.260 23.203 24.606 1.00 51.75 84 GLY A C 1
ATOM 699 O O . GLY A 1 84 ? 3.796 22.091 24.351 1.00 51.75 84 GLY A O 1
ATOM 700 N N . ALA A 1 85 ? 5.564 23.457 24.491 1.00 47.72 85 ALA A N 1
ATOM 701 C CA . ALA A 1 85 ? 6.545 22.417 24.214 1.00 47.72 85 ALA A CA 1
ATOM 702 C C . ALA A 1 85 ? 6.488 21.362 25.328 1.00 47.72 85 ALA A C 1
ATOM 704 O O . ALA A 1 85 ? 6.821 21.665 26.467 1.00 47.72 85 ALA A O 1
ATOM 705 N N . CYS A 1 86 ? 6.069 20.150 24.964 1.00 41.91 86 CYS A N 1
ATOM 706 C CA . CYS A 1 86 ? 6.026 18.974 25.824 1.00 41.91 86 CYS A CA 1
ATOM 707 C C . CYS A 1 86 ? 5.242 19.194 27.125 1.00 41.91 86 CYS A C 1
ATOM 709 O O . CYS A 1 86 ? 5.822 19.419 28.184 1.00 41.91 86 CYS A O 1
ATOM 711 N N . ASP A 1 87 ? 3.929 18.966 27.077 1.00 37.88 87 ASP A N 1
ATOM 712 C CA . ASP A 1 87 ? 3.302 18.296 28.212 1.00 37.88 87 ASP A CA 1
ATOM 713 C C . ASP A 1 87 ? 4.003 16.932 28.361 1.00 37.88 87 ASP A C 1
ATOM 715 O O . ASP A 1 87 ? 3.602 15.912 27.793 1.00 37.88 87 ASP A O 1
ATOM 719 N N . GLU A 1 88 ? 5.062 16.916 29.169 1.00 40.12 88 GLU A N 1
ATOM 720 C CA . GLU A 1 88 ? 5.288 15.850 30.138 1.00 40.12 88 GLU A CA 1
ATOM 721 C C . GLU A 1 88 ? 4.101 15.838 31.118 1.00 40.12 88 GLU A C 1
ATOM 723 O O . GLU A 1 88 ? 4.264 15.940 32.330 1.00 40.12 88 GLU A O 1
ATOM 728 N N . THR A 1 89 ? 2.867 15.712 30.619 1.00 37.72 89 THR A N 1
ATOM 729 C CA . THR A 1 89 ? 1.806 15.151 31.437 1.00 37.72 89 THR A CA 1
ATOM 730 C C . THR A 1 89 ? 2.194 13.698 31.590 1.00 37.72 89 THR A C 1
ATOM 732 O O . THR A 1 89 ? 1.855 12.842 30.767 1.00 37.72 89 THR A O 1
ATOM 735 N N . GLU A 1 90 ? 2.970 13.430 32.636 1.00 35.12 90 GLU A N 1
ATOM 736 C CA . GLU A 1 90 ? 2.736 12.246 33.431 1.00 35.12 90 GLU A CA 1
ATOM 737 C C . GLU A 1 90 ? 1.221 12.195 33.657 1.00 35.12 90 GLU A C 1
ATOM 739 O O . GLU A 1 90 ? 0.672 12.859 34.536 1.00 35.12 90 GLU A O 1
ATOM 744 N N . ASP A 1 91 ? 0.514 11.420 32.826 1.00 34.56 91 ASP A N 1
ATOM 745 C CA . ASP A 1 91 ? -0.730 10.817 33.277 1.00 34.56 91 ASP A CA 1
ATOM 746 C C . ASP A 1 91 ? -0.424 10.262 34.673 1.00 34.56 91 ASP A C 1
ATOM 748 O O . ASP A 1 91 ? 0.669 9.725 34.886 1.00 34.56 91 ASP A O 1
ATOM 752 N N . ALA A 1 92 ? -1.362 10.358 35.618 1.00 41.88 92 ALA A N 1
ATOM 753 C CA . ALA A 1 92 ? -1.214 9.916 37.014 1.00 41.88 92 ALA A CA 1
ATOM 754 C C . ALA A 1 92 ? -0.839 8.414 37.191 1.00 41.88 92 ALA A C 1
ATOM 756 O O . ALA A 1 92 ? -0.901 7.861 38.286 1.00 41.88 92 ALA A O 1
ATOM 757 N N . VAL A 1 93 ? -0.456 7.746 36.101 1.00 41.59 93 VAL A N 1
ATOM 758 C CA . VAL A 1 93 ? 0.035 6.385 35.944 1.00 41.59 93 VAL A CA 1
ATOM 759 C C . VAL A 1 93 ? 1.233 6.347 34.963 1.00 41.59 93 VAL A C 1
ATOM 761 O O . VAL A 1 93 ? 1.247 5.502 34.081 1.00 41.59 93 VAL A O 1
ATOM 764 N N . GLY A 1 94 ? 2.219 7.254 35.031 1.00 38.16 94 GLY A N 1
ATOM 765 C CA . GLY A 1 94 ? 3.585 7.081 34.476 1.00 38.16 94 GLY A CA 1
ATOM 766 C C . GLY A 1 94 ? 3.743 6.560 33.029 1.00 38.16 94 GLY A C 1
ATOM 767 O O . GLY A 1 94 ? 4.788 6.009 32.678 1.00 38.16 94 GLY A O 1
ATOM 768 N N . LYS A 1 95 ? 2.721 6.676 32.174 1.00 41.62 95 LYS A N 1
ATOM 769 C CA . LYS A 1 95 ? 2.726 6.183 30.795 1.00 41.62 95 LYS A CA 1
ATOM 770 C C . LYS A 1 95 ? 2.939 7.380 29.887 1.00 41.62 95 LYS A C 1
ATOM 772 O O . LYS A 1 95 ? 2.048 8.205 29.737 1.00 41.62 95 LYS A O 1
ATOM 777 N N . LYS A 1 96 ? 4.123 7.462 29.271 1.00 48.53 96 LYS A N 1
ATOM 778 C CA . LYS A 1 96 ? 4.411 8.446 28.221 1.00 48.53 96 LYS A CA 1
ATOM 779 C C . LYS A 1 96 ? 3.276 8.436 27.194 1.00 48.53 96 LYS A C 1
ATOM 781 O O . LYS A 1 96 ? 2.984 7.385 26.615 1.00 48.53 96 LYS A O 1
ATOM 786 N N . LYS A 1 97 ? 2.660 9.597 26.959 1.00 55.31 97 LYS A N 1
ATOM 787 C CA . LYS A 1 97 ? 1.686 9.804 25.884 1.00 55.31 97 LYS A CA 1
ATOM 788 C C . LYS A 1 97 ? 2.308 9.319 24.575 1.00 55.31 97 LYS A C 1
ATOM 790 O O . LYS A 1 97 ? 3.400 9.747 24.202 1.00 55.31 97 LYS A O 1
ATOM 795 N N . ARG A 1 98 ? 1.654 8.368 23.907 1.00 61.00 98 ARG A N 1
ATOM 796 C CA . ARG A 1 98 ? 2.167 7.767 22.669 1.00 61.00 98 ARG A CA 1
ATOM 797 C C . ARG A 1 98 ? 2.241 8.862 21.601 1.00 61.00 98 ARG A C 1
ATOM 799 O O . ARG A 1 98 ? 1.205 9.361 21.173 1.00 61.00 98 ARG A O 1
ATOM 806 N N . MET A 1 99 ? 3.455 9.265 21.233 1.00 70.69 99 MET A N 1
ATOM 807 C CA . MET A 1 99 ? 3.684 10.309 20.232 1.00 70.69 99 MET A CA 1
ATOM 808 C C . MET A 1 99 ? 3.211 9.824 18.860 1.00 70.69 99 MET A C 1
ATOM 810 O O . MET A 1 99 ? 3.424 8.659 18.510 1.00 70.69 99 MET A O 1
ATOM 814 N N . ALA A 1 100 ? 2.571 10.709 18.092 1.00 83.06 100 ALA A N 1
ATOM 815 C CA . ALA A 1 100 ? 2.267 10.421 16.697 1.00 83.06 100 ALA A CA 1
ATOM 816 C C . ALA A 1 100 ? 3.576 10.339 15.895 1.00 83.06 100 ALA A C 1
ATOM 818 O O . ALA A 1 100 ? 4.609 10.872 16.300 1.00 83.06 100 ALA A O 1
ATOM 819 N N . MET A 1 101 ? 3.550 9.700 14.732 1.00 86.56 101 MET A N 1
ATOM 820 C CA . MET A 1 101 ? 4.746 9.591 13.898 1.00 86.56 101 MET A CA 1
ATOM 821 C C . MET A 1 101 ? 5.267 10.977 13.478 1.00 86.56 101 MET A C 1
ATOM 823 O O . MET A 1 101 ? 6.461 11.250 13.589 1.00 86.56 101 MET A O 1
ATOM 827 N N . LEU A 1 102 ? 4.367 11.887 13.088 1.00 87.69 102 LEU A N 1
ATOM 828 C CA . LEU A 1 102 ? 4.733 13.266 12.752 1.00 87.69 102 LEU A CA 1
ATOM 829 C C . LEU A 1 102 ? 5.375 14.009 13.936 1.00 87.69 102 LEU A C 1
ATOM 831 O O . LEU A 1 102 ? 6.271 14.823 13.742 1.00 87.69 102 LEU A O 1
ATOM 835 N N . ASP A 1 103 ? 4.985 13.697 15.174 1.00 87.50 103 ASP A N 1
ATOM 836 C CA . ASP A 1 103 ? 5.607 14.285 16.364 1.00 87.50 103 ASP A CA 1
ATOM 837 C C . ASP A 1 103 ? 7.079 13.871 16.517 1.00 87.50 103 ASP A C 1
ATOM 839 O O . ASP A 1 103 ? 7.895 14.684 16.957 1.00 87.50 103 ASP A O 1
ATOM 843 N N . LEU A 1 104 ? 7.418 12.636 16.138 1.00 87.94 104 LEU A N 1
ATOM 844 C CA . LEU A 1 104 ? 8.795 12.138 16.139 1.00 87.94 104 LEU A CA 1
ATOM 845 C C . LEU A 1 104 ? 9.627 12.809 15.039 1.00 87.94 104 LEU A C 1
ATOM 847 O O . LEU A 1 104 ? 10.749 13.230 15.301 1.00 87.94 104 LEU A O 1
ATOM 851 N N . LEU A 1 105 ? 9.061 12.983 13.838 1.00 89.88 105 LEU A N 1
ATOM 852 C CA . LEU A 1 105 ? 9.730 13.684 12.732 1.00 89.88 105 LEU A CA 1
ATOM 853 C C . LEU A 1 105 ? 10.021 15.152 13.075 1.00 89.88 105 LEU A C 1
ATOM 855 O O . LEU A 1 105 ? 11.109 15.656 12.812 1.00 89.88 105 LEU A O 1
ATOM 859 N N . LEU A 1 106 ? 9.066 15.832 13.713 1.00 88.62 106 LEU A N 1
ATOM 860 C CA . LEU A 1 106 ? 9.239 17.212 14.171 1.00 88.62 106 LEU A CA 1
ATOM 861 C C . LEU A 1 106 ? 10.269 17.336 15.307 1.00 88.62 106 LEU A C 1
ATOM 863 O O . LEU A 1 106 ? 10.924 18.365 15.439 1.00 88.62 106 LEU A O 1
ATOM 867 N N . GLU A 1 107 ? 10.418 16.313 16.150 1.00 87.69 107 GLU A N 1
ATOM 868 C CA . GLU A 1 107 ? 11.487 16.278 17.154 1.00 87.69 107 GLU A CA 1
ATOM 869 C C . GLU A 1 107 ? 12.860 16.051 16.504 1.00 87.69 107 GLU A C 1
ATOM 871 O O . GLU A 1 107 ? 13.818 16.744 16.848 1.00 87.69 107 GLU A O 1
ATOM 876 N N . ALA A 1 108 ? 12.957 15.143 15.532 1.00 87.56 108 ALA A N 1
ATOM 877 C CA . ALA A 1 108 ? 14.180 14.920 14.763 1.00 87.56 108 ALA A CA 1
ATOM 878 C C . ALA A 1 108 ? 14.625 16.186 14.004 1.00 87.56 108 ALA A C 1
ATOM 880 O O . ALA A 1 108 ? 15.815 16.503 13.970 1.00 87.56 108 ALA A O 1
ATOM 881 N N . GLU A 1 109 ? 13.676 16.971 13.477 1.00 88.44 109 GLU A N 1
ATOM 882 C CA . GLU A 1 109 ? 13.967 18.280 12.874 1.00 88.44 109 GLU A CA 1
ATOM 883 C C . GLU A 1 109 ? 14.601 19.233 13.887 1.00 88.44 109 GLU A C 1
ATOM 885 O O . GLU A 1 109 ? 15.612 19.871 13.599 1.00 88.44 109 GLU A O 1
ATOM 890 N N . SER A 1 110 ? 14.044 19.303 15.101 1.00 85.88 110 SER A N 1
ATOM 891 C CA . SER A 1 110 ? 14.577 20.178 16.150 1.00 85.88 110 SER A CA 1
ATOM 892 C C . SER A 1 110 ? 16.008 19.812 16.568 1.00 85.88 110 SER A C 1
ATOM 894 O O . SER A 1 110 ? 16.751 20.671 17.039 1.00 85.88 110 SER A O 1
ATOM 896 N N . LYS A 1 111 ? 16.409 18.551 16.353 1.00 88.88 111 LYS A N 1
ATOM 897 C CA . LYS A 1 111 ? 17.766 18.031 16.581 1.00 88.88 111 LYS A CA 1
ATOM 898 C C . LYS A 1 111 ? 18.691 18.193 15.367 1.00 88.88 111 LYS A C 1
ATOM 900 O O . LYS A 1 111 ? 19.881 17.914 15.481 1.00 88.88 111 LYS A O 1
ATOM 905 N N . GLY A 1 112 ? 18.173 18.656 14.228 1.00 87.75 112 GLY A N 1
ATOM 906 C CA . GLY A 1 112 ? 18.919 18.798 12.976 1.00 87.75 112 GLY A CA 1
ATOM 907 C C . GLY A 1 112 ? 19.209 17.473 12.262 1.00 87.75 112 GLY A C 1
ATOM 908 O O . GLY A 1 112 ? 20.111 17.424 11.432 1.00 87.75 112 GLY A O 1
ATOM 909 N N . GLU A 1 113 ? 18.477 16.403 12.588 1.00 90.56 113 GLU A N 1
ATOM 910 C CA . GLU A 1 113 ? 18.654 15.070 11.990 1.00 90.56 113 GLU A CA 1
ATOM 911 C C . GLU A 1 113 ? 17.936 14.938 10.637 1.00 90.56 113 GLU A C 1
ATOM 913 O O . GLU A 1 113 ? 18.353 14.153 9.788 1.00 90.56 113 GLU A O 1
ATOM 918 N N . ILE A 1 114 ? 16.871 15.719 10.432 1.00 90.50 114 ILE A N 1
ATOM 919 C CA . ILE A 1 114 ? 16.074 15.760 9.203 1.00 90.50 114 ILE A CA 1
ATOM 920 C C . ILE A 1 114 ? 15.723 17.210 8.864 1.00 90.50 114 ILE A C 1
ATOM 922 O O . ILE A 1 114 ? 15.475 18.026 9.755 1.00 90.50 114 ILE A O 1
ATOM 926 N N . ASP A 1 115 ? 15.709 17.546 7.579 1.00 90.31 115 ASP A N 1
ATOM 927 C CA . ASP A 1 115 ? 15.265 18.848 7.097 1.00 90.31 115 ASP A CA 1
ATOM 928 C C . ASP A 1 115 ? 13.762 18.842 6.757 1.00 90.31 115 ASP A C 1
ATOM 930 O O . ASP A 1 115 ? 13.093 17.809 6.736 1.00 90.31 115 ASP A O 1
ATOM 934 N N . LEU A 1 116 ? 13.198 20.020 6.479 1.00 86.94 116 LEU A N 1
ATOM 935 C CA . LEU A 1 116 ? 11.775 20.149 6.141 1.00 86.94 116 LEU A CA 1
ATOM 936 C C . LEU A 1 116 ? 11.384 19.353 4.889 1.00 86.94 116 LEU A C 1
ATOM 938 O O . LEU A 1 116 ? 10.266 18.843 4.815 1.00 86.94 116 LEU A O 1
ATOM 942 N N . ALA A 1 117 ? 12.292 19.253 3.913 1.00 88.50 117 ALA A N 1
ATOM 943 C CA . ALA A 1 117 ? 12.059 18.478 2.703 1.00 88.50 117 ALA A CA 1
ATOM 944 C C . ALA A 1 117 ? 11.942 16.983 3.028 1.00 88.50 117 ALA A C 1
ATOM 946 O O . ALA A 1 117 ? 10.963 16.365 2.611 1.00 88.50 117 ALA A O 1
ATOM 947 N N . GLY A 1 118 ? 12.852 16.444 3.845 1.00 89.50 118 GLY A N 1
ATOM 948 C CA . GLY A 1 118 ? 12.798 15.066 4.322 1.00 89.50 118 GLY A CA 1
ATOM 949 C C . GLY A 1 118 ? 11.531 14.766 5.122 1.00 89.50 118 GLY A C 1
ATOM 950 O O . GLY A 1 118 ? 10.864 13.770 4.858 1.00 89.50 118 GLY A O 1
ATOM 951 N N . ILE A 1 119 ? 11.110 15.654 6.033 1.00 91.12 119 ILE A N 1
ATOM 952 C CA . ILE A 1 119 ? 9.841 15.471 6.771 1.00 91.12 119 ILE A CA 1
ATOM 953 C C . ILE A 1 119 ? 8.665 15.380 5.801 1.00 91.12 119 ILE A C 1
ATOM 955 O O . ILE A 1 119 ? 7.797 14.524 5.955 1.00 91.12 119 ILE A O 1
ATOM 959 N N . ARG A 1 120 ? 8.621 16.257 4.794 1.00 90.94 120 ARG A N 1
ATOM 960 C CA . ARG A 1 120 ? 7.557 16.258 3.790 1.00 90.94 120 ARG A CA 1
ATOM 961 C C . ARG A 1 120 ? 7.560 14.987 2.945 1.00 90.94 120 ARG A C 1
ATOM 963 O O . ARG A 1 120 ? 6.486 14.500 2.596 1.00 90.94 120 ARG A O 1
ATOM 970 N N . GLU A 1 121 ? 8.726 14.459 2.592 1.00 89.75 121 GLU A N 1
ATOM 971 C CA . GLU A 1 121 ? 8.850 13.191 1.863 1.00 89.75 121 GLU A CA 1
ATOM 972 C C . GLU A 1 121 ? 8.329 12.010 2.690 1.00 89.75 121 GLU A C 1
ATOM 974 O O . GLU A 1 121 ? 7.513 11.231 2.190 1.00 89.75 121 GLU A O 1
ATOM 979 N N . GLU A 1 122 ? 8.696 11.936 3.969 1.00 90.81 122 GLU A N 1
ATOM 980 C CA . GLU A 1 122 ? 8.185 10.922 4.896 1.00 90.81 122 GLU A CA 1
ATOM 981 C C . GLU A 1 122 ? 6.666 11.047 5.065 1.00 90.81 122 GLU A C 1
ATOM 983 O O . GLU A 1 122 ? 5.921 10.088 4.865 1.00 90.81 122 GLU A O 1
ATOM 988 N N . VAL A 1 123 ? 6.163 12.253 5.336 1.00 89.75 123 VAL A N 1
ATOM 989 C CA . VAL A 1 123 ? 4.722 12.509 5.474 1.00 89.75 123 VAL A CA 1
ATOM 990 C C . VAL A 1 123 ? 3.958 12.087 4.216 1.00 89.75 123 VAL A C 1
ATOM 992 O O . VAL A 1 123 ? 2.957 11.379 4.326 1.00 89.75 123 VAL A O 1
ATOM 995 N N . ASN A 1 124 ? 4.444 12.444 3.021 1.00 87.50 124 ASN A N 1
ATOM 996 C CA . ASN A 1 124 ? 3.826 12.021 1.761 1.00 87.50 124 ASN A CA 1
ATOM 997 C C . ASN A 1 124 ? 3.801 10.498 1.607 1.00 87.50 124 ASN A C 1
ATOM 999 O O . ASN A 1 124 ? 2.765 9.946 1.231 1.00 87.50 124 ASN A O 1
ATOM 1003 N N . THR A 1 125 ? 4.914 9.834 1.918 1.00 87.38 125 THR A N 1
ATOM 1004 C CA . THR A 1 125 ? 5.049 8.376 1.822 1.00 87.38 125 THR A CA 1
ATOM 1005 C C . THR A 1 125 ? 4.037 7.683 2.725 1.00 87.38 125 THR A C 1
ATOM 1007 O O . THR A 1 125 ? 3.196 6.921 2.249 1.00 87.38 125 THR A O 1
ATOM 1010 N N . PHE A 1 126 ? 4.022 8.022 4.015 1.00 85.81 126 PHE A N 1
ATOM 1011 C CA . PHE A 1 126 ? 3.120 7.388 4.972 1.00 85.81 126 PHE A CA 1
ATOM 1012 C C . PHE A 1 126 ? 1.647 7.682 4.673 1.00 85.81 126 PHE A C 1
ATOM 1014 O O . PHE A 1 126 ? 0.817 6.776 4.754 1.00 85.81 126 PHE A O 1
ATOM 1021 N N . MET A 1 127 ? 1.296 8.919 4.303 1.00 83.25 127 MET A N 1
ATOM 1022 C CA . MET A 1 127 ? -0.092 9.277 3.976 1.00 83.25 127 MET A CA 1
ATOM 1023 C C . MET A 1 127 ? -0.620 8.541 2.739 1.00 83.25 127 MET A C 1
ATOM 1025 O O . MET A 1 127 ? -1.797 8.171 2.719 1.00 83.25 127 MET A O 1
ATOM 1029 N N . PHE A 1 128 ? 0.239 8.295 1.746 1.00 80.19 128 PHE A N 1
ATOM 1030 C CA . PHE A 1 128 ? -0.090 7.483 0.579 1.00 80.19 128 PHE A CA 1
ATOM 1031 C C . PHE A 1 128 ? -0.232 5.997 0.946 1.00 80.19 128 PHE A C 1
ATOM 1033 O O . PHE A 1 128 ? -1.288 5.398 0.726 1.00 80.19 128 PHE A O 1
ATOM 1040 N N . GLU A 1 129 ? 0.803 5.413 1.554 1.00 80.62 129 GLU A N 1
ATOM 1041 C CA . GLU A 1 129 ? 0.882 3.975 1.824 1.00 80.62 129 GLU A CA 1
ATOM 1042 C C . GLU A 1 129 ? -0.193 3.494 2.800 1.00 80.62 129 GLU A C 1
ATOM 1044 O O . GLU A 1 129 ? -0.814 2.452 2.582 1.00 80.62 129 GLU A O 1
ATOM 1049 N N . GLY A 1 130 ? -0.446 4.257 3.864 1.00 76.69 130 GLY A N 1
ATOM 1050 C CA . GLY A 1 130 ? -1.342 3.847 4.941 1.00 76.69 130 GLY A CA 1
ATOM 1051 C C . GLY A 1 130 ? -2.829 3.907 4.590 1.00 76.69 130 GLY A C 1
ATOM 1052 O O . GLY A 1 130 ? -3.640 3.238 5.236 1.00 76.69 130 GLY A O 1
ATOM 1053 N N . HIS A 1 131 ? -3.210 4.699 3.584 1.00 78.31 131 HIS A N 1
ATOM 1054 C CA . HIS A 1 131 ? -4.614 4.942 3.257 1.00 78.31 131 HIS A CA 1
ATOM 1055 C C . HIS A 1 131 ? -5.125 4.062 2.113 1.00 78.31 131 HIS A C 1
ATOM 1057 O O . HIS A 1 131 ? -6.132 3.375 2.273 1.00 78.31 131 HIS A O 1
ATOM 1063 N N . ASP A 1 132 ? -4.472 4.103 0.950 1.00 80.75 132 ASP A N 1
ATOM 1064 C CA . ASP A 1 132 ? -5.034 3.516 -0.273 1.00 80.75 132 ASP A CA 1
ATOM 1065 C C . ASP A 1 132 ? -4.972 1.980 -0.251 1.00 80.75 132 ASP A C 1
ATOM 1067 O O . ASP A 1 132 ? -5.929 1.285 -0.606 1.00 80.75 132 ASP A O 1
ATOM 1071 N N . THR A 1 133 ? -3.874 1.436 0.282 1.00 86.38 133 THR A N 1
ATOM 1072 C CA . THR A 1 133 ? -3.660 -0.014 0.380 1.00 86.38 133 THR A CA 1
ATOM 1073 C C . THR A 1 133 ? -4.652 -0.682 1.335 1.00 86.38 133 THR A C 1
ATOM 1075 O O . THR A 1 133 ? -5.210 -1.736 1.014 1.00 86.38 133 THR A O 1
ATOM 1078 N N . THR A 1 134 ? -4.916 -0.060 2.488 1.00 88.81 134 THR A N 1
ATOM 1079 C CA . THR A 1 134 ? -5.826 -0.583 3.516 1.00 88.81 134 THR A CA 1
ATOM 1080 C C . THR A 1 134 ? -7.285 -0.437 3.096 1.00 88.81 134 THR A C 1
ATOM 1082 O O . THR A 1 134 ? -8.059 -1.379 3.262 1.00 88.81 134 THR A O 1
ATOM 1085 N N . ALA A 1 135 ? -7.658 0.691 2.479 1.00 87.12 135 ALA A N 1
ATOM 1086 C CA . ALA A 1 135 ? -8.994 0.892 1.920 1.00 87.12 135 ALA A CA 1
ATOM 1087 C C . ALA A 1 135 ? -9.312 -0.140 0.827 1.00 87.12 135 ALA A C 1
ATOM 1089 O O . ALA A 1 135 ? -10.401 -0.717 0.816 1.00 87.12 135 ALA A O 1
ATOM 1090 N N . THR A 1 136 ? -8.344 -0.425 -0.046 1.00 89.38 136 THR A N 1
ATOM 1091 C CA . THR A 1 136 ? -8.472 -1.452 -1.089 1.00 89.38 136 THR A CA 1
ATOM 1092 C C . THR A 1 136 ? -8.643 -2.848 -0.483 1.00 89.38 136 THR A C 1
ATOM 1094 O O . THR A 1 136 ? -9.568 -3.567 -0.861 1.00 89.38 136 THR A O 1
ATOM 1097 N N . ALA A 1 137 ? -7.827 -3.208 0.516 1.00 91.19 137 ALA A N 1
ATOM 1098 C CA . ALA A 1 137 ? -7.937 -4.493 1.211 1.00 91.19 137 ALA A CA 1
ATOM 1099 C C . ALA A 1 137 ? -9.308 -4.676 1.881 1.00 91.19 137 ALA A C 1
ATOM 1101 O O . ALA A 1 137 ? -9.928 -5.728 1.747 1.00 91.19 137 ALA A O 1
ATOM 1102 N N . LEU A 1 138 ? -9.808 -3.640 2.566 1.00 93.88 138 LEU A N 1
ATOM 1103 C CA . LEU A 1 138 ? -11.133 -3.661 3.189 1.00 93.88 138 LEU A CA 1
ATOM 1104 C C . LEU A 1 138 ? -12.248 -3.776 2.150 1.00 93.88 138 LEU A C 1
ATOM 1106 O O . LEU A 1 138 ? -13.185 -4.538 2.354 1.00 93.88 138 LEU A O 1
ATOM 1110 N N . THR A 1 139 ? -12.140 -3.057 1.032 1.00 93.88 139 THR A N 1
ATOM 1111 C CA . THR A 1 139 ? -13.145 -3.097 -0.040 1.00 93.88 139 THR A CA 1
ATOM 1112 C C . THR A 1 139 ? -13.281 -4.508 -0.609 1.00 93.88 139 THR A C 1
ATOM 1114 O O . THR A 1 139 ? -14.390 -5.038 -0.674 1.00 93.88 139 THR A O 1
ATOM 1117 N N . PHE A 1 140 ? -12.162 -5.154 -0.952 1.00 95.69 140 PHE A N 1
ATOM 1118 C CA . PHE A 1 140 ? -12.182 -6.539 -1.426 1.00 95.69 140 PHE A CA 1
ATOM 1119 C C . PHE A 1 140 ? -12.598 -7.530 -0.338 1.00 95.69 140 PHE A C 1
ATOM 1121 O O . PHE A 1 140 ? -13.309 -8.485 -0.636 1.00 95.69 140 PHE A O 1
ATOM 1128 N N . GLY A 1 141 ? -12.213 -7.297 0.919 1.00 96.38 141 GLY A N 1
ATOM 1129 C CA . GLY A 1 141 ? -12.625 -8.141 2.042 1.00 96.38 141 GLY A CA 1
ATOM 1130 C C . GLY A 1 141 ? -14.135 -8.108 2.269 1.00 96.38 141 GLY A C 1
ATOM 1131 O O . GLY A 1 141 ? -14.757 -9.154 2.429 1.00 96.38 141 GLY A O 1
ATOM 1132 N N . LEU A 1 142 ? -14.746 -6.921 2.216 1.00 96.62 142 LEU A N 1
ATOM 1133 C CA . LEU A 1 142 ? -16.198 -6.759 2.323 1.00 96.62 142 LEU A CA 1
ATOM 1134 C C . LEU A 1 142 ? -16.931 -7.400 1.143 1.00 96.62 142 LEU A C 1
ATOM 1136 O O . LEU A 1 142 ? -17.938 -8.068 1.355 1.00 96.62 142 LEU A O 1
ATOM 1140 N N . MET A 1 143 ? -16.413 -7.236 -0.077 1.00 97.69 143 MET A N 1
ATOM 1141 C CA . MET A 1 143 ? -16.943 -7.905 -1.268 1.00 97.69 143 MET A CA 1
ATOM 1142 C C . MET A 1 143 ? -16.920 -9.431 -1.100 1.00 97.69 143 MET A C 1
ATOM 1144 O O . MET A 1 143 ? -17.944 -10.082 -1.267 1.00 97.69 143 MET A O 1
ATOM 1148 N N . LEU A 1 144 ? -15.778 -9.999 -0.699 1.00 95.75 144 LEU A N 1
ATOM 1149 C CA . LEU A 1 144 ? -15.631 -11.442 -0.498 1.00 95.75 144 LEU A CA 1
ATOM 1150 C C . LEU A 1 144 ? -16.543 -11.986 0.602 1.00 95.75 144 LEU A C 1
ATOM 1152 O O . LEU A 1 144 ? -17.091 -13.073 0.442 1.00 95.75 144 LEU A O 1
ATOM 1156 N N . LEU A 1 145 ? -16.712 -11.247 1.701 1.00 96.94 145 LEU A N 1
ATOM 1157 C CA . LEU A 1 145 ? -17.640 -11.618 2.768 1.00 96.94 145 LEU A CA 1
ATOM 1158 C C . LEU A 1 145 ? -19.094 -11.596 2.288 1.00 96.94 145 LEU A C 1
ATOM 1160 O O . LEU A 1 145 ? -19.837 -12.515 2.613 1.00 96.94 145 LEU A O 1
ATOM 1164 N N . ALA A 1 146 ? -19.482 -10.593 1.496 1.00 96.62 146 ALA A N 1
ATOM 1165 C CA . ALA A 1 146 ? -20.825 -10.509 0.924 1.00 96.62 146 ALA A CA 1
ATOM 1166 C C . ALA A 1 146 ? -21.123 -11.663 -0.050 1.00 96.62 146 ALA A C 1
ATOM 1168 O O . ALA A 1 146 ? -22.250 -12.150 -0.089 1.00 96.62 146 ALA A O 1
ATOM 1169 N N . ASP A 1 147 ? -20.116 -12.126 -0.795 1.00 96.19 147 ASP A N 1
ATOM 1170 C CA . ASP A 1 147 ? -20.248 -13.258 -1.720 1.00 96.19 147 ASP A CA 1
ATOM 1171 C C . ASP A 1 147 ? -20.239 -14.632 -1.014 1.00 96.19 147 ASP A C 1
ATOM 1173 O O . ASP A 1 147 ? -20.637 -15.632 -1.612 1.00 96.19 147 ASP A O 1
ATOM 1177 N N . HIS A 1 148 ? -19.793 -14.708 0.248 1.00 96.56 148 HIS A N 1
ATOM 1178 C CA . HIS A 1 148 ? -19.642 -15.959 1.003 1.00 96.56 148 HIS A CA 1
ATOM 1179 C C . HIS A 1 148 ? -20.330 -15.882 2.373 1.00 96.56 148 HIS A C 1
ATOM 1181 O O . HIS A 1 148 ? -19.674 -15.791 3.415 1.00 96.56 148 HIS A O 1
ATOM 1187 N N . GLU A 1 149 ? -21.659 -15.993 2.372 1.00 97.38 149 GLU A N 1
ATOM 1188 C CA . GLU A 1 149 ? -22.505 -15.901 3.572 1.00 97.38 149 GLU A CA 1
ATOM 1189 C C . GLU A 1 149 ? -22.057 -16.847 4.705 1.00 97.38 149 GLU A C 1
ATOM 1191 O O . GLU A 1 149 ? -21.960 -16.436 5.859 1.00 97.38 149 GLU A O 1
ATOM 1196 N N . GLU A 1 150 ? -21.673 -18.090 4.389 1.00 97.62 150 GLU A N 1
ATOM 1197 C CA . GLU A 1 150 ? -21.171 -19.047 5.391 1.00 97.62 150 GLU A CA 1
ATOM 1198 C C . GLU A 1 150 ? -19.891 -18.562 6.095 1.00 97.62 150 GLU A C 1
ATOM 1200 O O . GLU A 1 150 ? -19.690 -18.788 7.290 1.00 97.62 150 GLU A O 1
ATOM 1205 N N . VAL A 1 151 ? -18.996 -17.894 5.362 1.00 97.69 151 VAL A N 1
ATOM 1206 C CA . VAL A 1 151 ? -17.758 -17.339 5.924 1.00 97.69 151 VAL A CA 1
ATOM 1207 C C . VAL A 1 151 ? -18.082 -16.123 6.782 1.00 97.69 151 VAL A C 1
ATOM 1209 O O . VAL A 1 151 ? -17.531 -15.993 7.877 1.00 97.69 151 VAL A O 1
ATOM 1212 N N . GLN A 1 152 ? -18.990 -15.267 6.311 1.00 97.75 152 GLN A N 1
ATOM 1213 C CA . GLN A 1 152 ? -19.464 -14.103 7.049 1.00 97.75 152 GLN A CA 1
ATOM 1214 C C . GLN A 1 152 ? -20.097 -14.497 8.386 1.00 97.75 152 GLN A C 1
ATOM 1216 O O . GLN A 1 152 ? -19.772 -13.894 9.411 1.00 97.75 152 GLN A O 1
ATOM 1221 N N . GLU A 1 153 ? -20.929 -15.537 8.405 1.00 98.06 153 GLU A N 1
ATOM 1222 C CA . GLU A 1 153 ? -21.580 -15.997 9.630 1.00 98.06 153 GLU A CA 1
ATOM 1223 C C . GLU A 1 153 ? -20.568 -16.565 10.631 1.00 98.06 153 GLU A C 1
ATOM 1225 O O . GLU A 1 153 ? -20.590 -16.214 11.809 1.00 98.06 153 GLU A O 1
ATOM 1230 N N . ARG A 1 154 ? -19.579 -17.333 10.164 1.00 97.50 154 ARG A N 1
ATOM 1231 C CA . ARG A 1 154 ? -18.485 -17.819 11.022 1.00 97.50 154 ARG A CA 1
ATOM 1232 C C . ARG A 1 154 ? -17.637 -16.690 11.613 1.00 97.50 154 ARG A C 1
ATOM 1234 O O . ARG A 1 154 ? -17.206 -16.783 12.762 1.00 97.50 154 ARG A O 1
ATOM 1241 N N . VAL A 1 155 ? -17.386 -15.626 10.846 1.00 97.12 155 VAL A N 1
ATOM 1242 C CA . VAL A 1 155 ? -16.727 -14.412 11.358 1.00 97.12 155 VAL A CA 1
ATOM 1243 C C . VAL A 1 155 ? -17.595 -13.753 12.430 1.00 97.12 155 VAL A C 1
ATOM 1245 O O . VAL A 1 155 ? -17.084 -13.389 13.488 1.00 97.12 155 VAL A O 1
ATOM 1248 N N . ARG A 1 156 ? -18.907 -13.637 12.196 1.00 96.50 156 ARG A N 1
ATOM 1249 C CA . ARG A 1 156 ? -19.856 -13.070 13.161 1.00 96.50 156 ARG A CA 1
ATOM 1250 C C . ARG A 1 156 ? -19.883 -13.866 14.469 1.00 96.50 156 ARG A C 1
ATOM 1252 O O . ARG A 1 156 ? -19.823 -13.266 15.537 1.00 96.50 156 ARG A O 1
ATOM 1259 N N . GLU A 1 157 ? -19.922 -15.195 14.396 1.00 97.25 157 GLU A N 1
ATOM 1260 C CA . GLU A 1 157 ? -19.855 -16.087 15.561 1.00 97.25 157 GLU A CA 1
ATOM 1261 C C . GLU A 1 157 ? -18.551 -15.916 16.355 1.00 97.25 157 GLU A C 1
ATOM 1263 O O . GLU A 1 157 ? -18.574 -15.876 17.587 1.00 97.25 157 GLU A O 1
ATOM 1268 N N . GLU A 1 158 ? -17.407 -15.790 15.672 1.00 97.31 158 GLU A N 1
ATOM 1269 C CA . GLU A 1 158 ? -16.125 -15.524 16.332 1.00 97.31 158 GLU A CA 1
ATOM 1270 C C . GLU A 1 158 ? -16.125 -14.164 17.042 1.00 97.31 158 GLU A C 1
ATOM 1272 O O . GLU A 1 158 ? -15.710 -14.085 18.202 1.00 97.31 158 GLU A O 1
ATOM 1277 N N . ILE A 1 159 ? -16.622 -13.116 16.377 1.00 96.19 159 ILE A N 1
ATOM 1278 C CA . ILE A 1 159 ? -16.721 -11.769 16.951 1.00 96.19 159 ILE A CA 1
ATOM 1279 C C . ILE A 1 159 ? -17.642 -11.775 18.174 1.00 96.19 159 ILE A C 1
ATOM 1281 O O . ILE A 1 159 ? -17.270 -11.229 19.211 1.00 96.19 159 ILE A O 1
ATOM 1285 N N . GLU A 1 160 ? -18.800 -12.431 18.106 1.00 96.06 160 GLU A N 1
ATOM 1286 C CA . GLU A 1 160 ? -19.730 -12.522 19.238 1.00 96.06 160 GLU A CA 1
ATOM 1287 C C . GLU A 1 160 ? -19.103 -13.269 20.426 1.00 96.06 160 GLU A C 1
ATOM 1289 O O . GLU A 1 160 ? -19.234 -12.848 21.573 1.00 96.06 160 GLU A O 1
ATOM 1294 N N . ARG A 1 161 ? -18.358 -14.350 20.162 1.00 95.81 161 ARG A N 1
ATOM 1295 C CA . ARG A 1 161 ? -17.688 -15.146 21.201 1.00 95.81 161 ARG A CA 1
ATOM 1296 C C . ARG A 1 161 ? -16.558 -14.388 21.902 1.00 95.81 161 ARG A C 1
ATOM 1298 O O . ARG A 1 161 ? -16.383 -14.548 23.107 1.00 95.81 161 ARG A O 1
ATOM 1305 N N . VAL A 1 162 ? -15.742 -13.646 21.152 1.00 94.44 162 VAL A N 1
ATOM 1306 C CA . VAL A 1 162 ? -14.538 -12.975 21.681 1.00 94.44 162 VAL A CA 1
ATOM 1307 C C . VAL A 1 162 ? -14.871 -11.578 22.204 1.00 94.44 162 VAL A C 1
ATOM 1309 O O . VAL A 1 162 ? -14.482 -11.197 23.311 1.00 94.44 162 VAL A O 1
ATOM 1312 N N . VAL A 1 163 ? -15.598 -10.801 21.404 1.00 93.56 163 VAL A N 1
ATOM 1313 C CA . VAL A 1 163 ? -15.905 -9.399 21.682 1.00 93.56 163 VAL A CA 1
ATOM 1314 C C . VAL A 1 163 ? -17.281 -9.273 22.329 1.00 93.56 163 VAL A C 1
ATOM 1316 O O . VAL A 1 163 ? -17.388 -8.629 23.370 1.00 93.56 163 VAL A O 1
ATOM 1319 N N . GLY A 1 164 ? -18.318 -9.897 21.768 1.00 90.75 164 GLY A N 1
ATOM 1320 C CA . GLY A 1 164 ? -19.712 -9.652 22.154 1.00 90.75 164 GLY A CA 1
ATOM 1321 C C . GLY A 1 164 ? -20.163 -8.242 21.750 1.00 90.75 164 GLY A C 1
ATOM 1322 O O . GLY A 1 164 ? -19.719 -7.705 20.739 1.00 90.75 164 GLY A O 1
ATOM 1323 N N . SER A 1 165 ? -21.002 -7.585 22.560 1.00 88.25 165 SER A N 1
ATOM 1324 C CA . SER A 1 165 ? -21.589 -6.268 22.221 1.00 88.25 165 SER A CA 1
ATOM 1325 C C . SER A 1 165 ? -20.737 -5.034 22.581 1.00 88.25 165 SER A C 1
ATOM 1327 O O . SER A 1 165 ? -21.230 -3.907 22.533 1.00 88.25 165 SER A O 1
ATOM 1329 N N . ARG A 1 166 ? -19.482 -5.216 23.002 1.00 90.31 166 ARG A N 1
ATOM 1330 C CA . ARG A 1 166 ? -18.570 -4.132 23.433 1.00 90.31 166 ARG A CA 1
ATOM 1331 C C . ARG A 1 166 ? -17.623 -3.707 22.306 1.00 90.31 166 ARG A C 1
ATOM 1333 O O . ARG A 1 166 ? -17.494 -4.382 21.294 1.00 90.31 166 ARG A O 1
ATOM 1340 N N . VAL A 1 167 ? -16.921 -2.590 22.496 1.00 88.50 167 VAL A N 1
ATOM 1341 C CA . VAL A 1 167 ? -15.857 -2.162 21.572 1.00 88.50 167 VAL A CA 1
ATOM 1342 C C . VAL A 1 167 ? -14.657 -3.123 21.687 1.00 88.50 167 VAL A C 1
ATOM 1344 O O . VAL A 1 167 ? -14.253 -3.424 22.817 1.00 88.50 167 VAL A O 1
ATOM 1347 N N . PRO A 1 168 ? -14.075 -3.601 20.567 1.00 89.75 168 PRO A N 1
ATOM 1348 C CA . PRO A 1 168 ? -12.902 -4.474 20.597 1.00 89.75 168 PRO A CA 1
ATOM 1349 C C . PRO A 1 168 ? -11.694 -3.819 21.279 1.00 89.75 168 PRO A C 1
ATOM 1351 O O . PRO A 1 168 ? -11.361 -2.663 21.015 1.00 89.75 168 PRO A O 1
ATOM 1354 N N . THR A 1 169 ? -11.001 -4.576 22.127 1.00 91.25 169 THR A N 1
ATOM 1355 C CA . THR A 1 169 ? -9.715 -4.199 22.733 1.00 91.25 169 THR A CA 1
ATOM 1356 C C . THR A 1 169 ? -8.549 -4.869 22.000 1.00 91.25 169 THR A C 1
ATOM 1358 O O . THR A 1 169 ? -8.738 -5.829 21.258 1.00 91.25 169 THR A O 1
ATOM 1361 N N . MET A 1 170 ? -7.313 -4.410 22.231 1.00 87.25 170 MET A N 1
ATOM 1362 C CA . MET A 1 170 ? -6.122 -4.989 21.583 1.00 87.25 170 MET A CA 1
ATOM 1363 C C . MET A 1 170 ? -5.920 -6.479 21.887 1.00 87.25 170 MET A C 1
ATOM 1365 O O . MET A 1 170 ? -5.431 -7.210 21.031 1.00 87.25 170 MET A O 1
ATOM 1369 N N . THR A 1 171 ? -6.304 -6.938 23.081 1.00 90.31 171 THR A N 1
ATOM 1370 C CA . THR A 1 171 ? -6.252 -8.364 23.432 1.00 90.31 171 THR A CA 1
ATOM 1371 C C . THR A 1 171 ? -7.273 -9.174 22.646 1.00 90.31 171 THR A C 1
ATOM 1373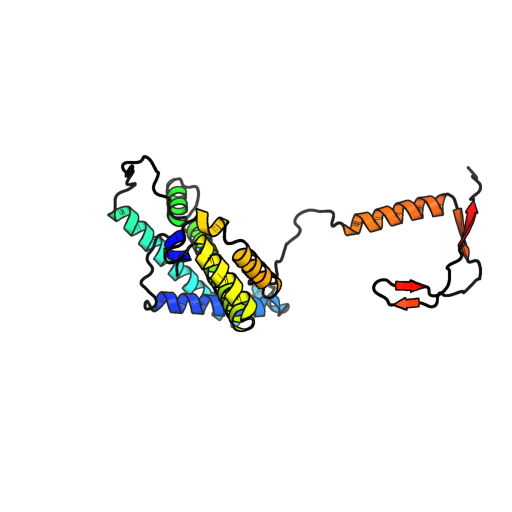 O O . THR A 1 171 ? -6.963 -10.280 22.222 1.00 90.31 171 THR A O 1
ATOM 1376 N N . ASP A 1 172 ? -8.455 -8.611 22.387 1.00 90.06 172 ASP A N 1
ATOM 1377 C CA . ASP A 1 172 ? -9.495 -9.295 21.613 1.00 90.06 172 ASP A CA 1
ATOM 1378 C C . ASP A 1 172 ? -9.077 -9.476 20.161 1.00 90.06 172 ASP A C 1
ATOM 1380 O O . ASP A 1 172 ? -9.257 -10.551 19.602 1.00 90.06 172 ASP A O 1
ATOM 1384 N N . LEU A 1 173 ? -8.471 -8.444 19.563 1.00 90.56 173 LEU A N 1
ATOM 1385 C CA . LEU A 1 173 ? -7.992 -8.498 18.180 1.00 90.56 173 LEU A CA 1
ATOM 1386 C C . LEU A 1 173 ? -6.986 -9.638 17.961 1.00 90.56 173 LEU A C 1
ATOM 1388 O O . LEU A 1 173 ? -6.979 -10.233 16.889 1.00 90.56 173 LEU A O 1
ATOM 1392 N N . GLY A 1 174 ? -6.179 -9.975 18.974 1.00 90.75 174 GLY A N 1
ATOM 1393 C CA . GLY A 1 174 ? -5.261 -11.118 18.926 1.00 90.75 174 GLY A CA 1
ATOM 1394 C C . GLY A 1 174 ? -5.950 -12.490 18.958 1.00 90.75 174 GLY A C 1
ATOM 1395 O O . GLY A 1 174 ? -5.356 -13.483 18.540 1.00 90.75 174 GLY A O 1
ATOM 1396 N N . GLU A 1 175 ? -7.200 -12.564 19.420 1.00 94.50 175 GLU A N 1
ATOM 1397 C CA . GLU A 1 175 ? -7.982 -13.805 19.485 1.00 94.50 175 GLU A CA 1
ATOM 1398 C C . GLU A 1 175 ? -8.934 -14.000 18.291 1.00 94.50 175 GLU A C 1
ATOM 1400 O O . GLU A 1 175 ? -9.480 -15.093 18.126 1.00 94.50 175 GLU A O 1
ATOM 1405 N N . LEU A 1 176 ? -9.093 -12.997 17.416 1.00 95.69 176 LEU A N 1
ATOM 1406 C CA . LEU A 1 176 ? -9.897 -13.062 16.184 1.00 95.69 176 LEU A CA 1
ATOM 1407 C C . LEU A 1 176 ? -9.166 -13.812 15.049 1.00 95.69 176 LEU A C 1
ATOM 1409 O O . LEU A 1 176 ? -8.880 -13.270 13.978 1.00 95.69 176 LEU A O 1
ATOM 1413 N N . LYS A 1 177 ? -8.818 -15.075 15.306 1.00 97.19 177 LYS A N 1
ATOM 1414 C CA . LYS A 1 177 ? -7.955 -15.902 14.442 1.00 97.19 177 LYS A CA 1
ATOM 1415 C C . LYS A 1 177 ? -8.612 -16.245 13.108 1.00 97.19 177 LYS A C 1
ATOM 1417 O O . LYS A 1 177 ? -7.922 -16.328 12.090 1.00 97.19 177 LYS A O 1
ATOM 1422 N N . TYR A 1 178 ? -9.924 -16.472 13.094 1.00 97.62 178 TYR A N 1
ATOM 1423 C CA . TYR A 1 178 ? -10.651 -16.763 11.864 1.00 97.62 178 TYR A CA 1
ATOM 1424 C C . TYR A 1 178 ? -10.791 -15.511 10.999 1.00 97.62 178 TYR A C 1
ATOM 1426 O O . TYR A 1 178 ? -10.522 -15.576 9.800 1.00 97.62 178 TYR A O 1
ATOM 1434 N N . LEU A 1 179 ? -11.106 -14.358 11.593 1.00 97.06 179 LEU A N 1
ATOM 1435 C CA . LEU A 1 179 ? -11.095 -13.082 10.879 1.00 97.06 179 LEU A CA 1
ATOM 1436 C C . LEU A 1 179 ? -9.706 -12.772 10.300 1.00 97.06 179 LEU A C 1
ATOM 1438 O O . LEU A 1 179 ? -9.605 -12.356 9.147 1.00 97.06 179 LEU A O 1
ATOM 1442 N N . GLU A 1 180 ? -8.625 -13.036 11.040 1.00 97.25 180 GLU A N 1
ATOM 1443 C CA . GLU A 1 180 ? -7.261 -12.898 10.516 1.00 97.25 180 GLU A CA 1
ATOM 1444 C C . GLU A 1 180 ? -7.020 -13.811 9.299 1.00 97.25 180 GLU A C 1
ATOM 1446 O O . GLU A 1 180 ? -6.417 -13.387 8.310 1.00 97.25 180 GLU A O 1
ATOM 1451 N N . ALA A 1 181 ? -7.521 -15.051 9.329 1.00 97.81 181 ALA A N 1
ATOM 1452 C CA . ALA A 1 181 ? -7.446 -15.961 8.188 1.00 97.81 181 ALA A CA 1
ATOM 1453 C C . ALA A 1 181 ? -8.228 -15.434 6.971 1.00 97.81 181 ALA A C 1
ATOM 1455 O O . ALA A 1 181 ? -7.723 -15.511 5.851 1.00 97.81 181 ALA A O 1
ATOM 1456 N N . VAL A 1 182 ? -9.406 -14.835 7.178 1.00 97.94 182 VAL A N 1
ATOM 1457 C CA . VAL A 1 182 ? -10.190 -14.189 6.109 1.00 97.94 182 VAL A CA 1
ATOM 1458 C C . VAL A 1 182 ? -9.440 -12.998 5.510 1.00 97.94 182 VAL A C 1
ATOM 1460 O O . VAL A 1 182 ? -9.398 -12.847 4.288 1.00 97.94 182 VAL A O 1
ATOM 1463 N N . ILE A 1 183 ? -8.793 -12.174 6.339 1.00 97.19 183 ILE A N 1
ATOM 1464 C CA . ILE A 1 183 ? -7.965 -11.054 5.866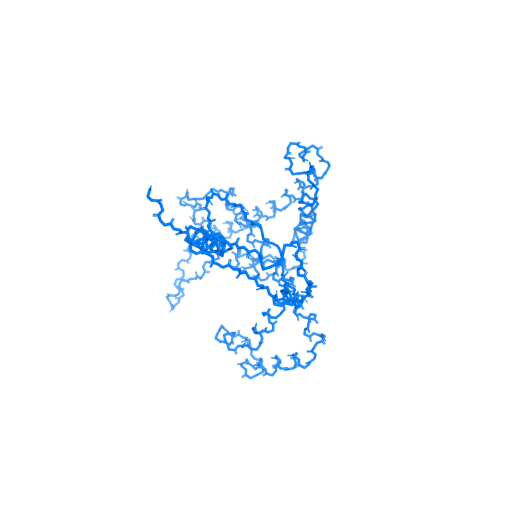 1.00 97.19 183 ILE A CA 1
ATOM 1465 C C . ILE A 1 183 ? -6.783 -11.577 5.036 1.00 97.19 183 ILE A C 1
ATOM 1467 O O . ILE A 1 183 ? -6.511 -11.057 3.953 1.00 97.19 183 ILE A O 1
ATOM 1471 N N . LYS A 1 184 ? -6.103 -12.636 5.494 1.00 97.56 184 LYS A N 1
ATOM 1472 C CA . LYS A 1 184 ? -5.010 -13.274 4.741 1.00 97.56 184 LYS A CA 1
ATOM 1473 C C . LYS A 1 184 ? -5.483 -13.829 3.402 1.00 97.56 184 LYS A C 1
ATOM 1475 O O . LYS A 1 184 ? -4.798 -13.641 2.402 1.00 97.56 184 LYS A O 1
ATOM 1480 N N . GLU A 1 185 ? -6.647 -14.470 3.368 1.00 97.94 185 GLU A N 1
ATOM 1481 C CA . GLU A 1 185 ? -7.215 -15.011 2.132 1.00 97.94 185 GLU A CA 1
ATOM 1482 C C . GLU A 1 185 ? -7.639 -13.902 1.162 1.00 97.94 185 GLU A C 1
ATOM 1484 O O . GLU A 1 185 ? -7.367 -13.985 -0.037 1.00 97.94 185 GLU A O 1
ATOM 1489 N N . THR A 1 186 ? -8.200 -12.811 1.689 1.00 97.31 186 THR A N 1
ATOM 1490 C CA . THR A 1 186 ? -8.499 -11.597 0.918 1.00 97.31 186 THR A CA 1
ATOM 1491 C C . THR A 1 186 ? -7.238 -11.067 0.244 1.00 97.31 186 THR A C 1
ATOM 1493 O O . THR A 1 186 ? -7.240 -10.852 -0.962 1.00 97.31 186 THR A O 1
ATOM 1496 N N . LEU A 1 187 ? -6.138 -10.921 0.988 1.00 95.00 187 LEU A N 1
ATOM 1497 C CA . LEU A 1 187 ? -4.861 -10.436 0.451 1.00 95.00 187 LEU A CA 1
ATOM 1498 C C . LEU A 1 187 ? -4.164 -11.452 -0.470 1.00 95.00 187 LEU A C 1
ATOM 1500 O O . LEU A 1 187 ? -3.368 -11.052 -1.318 1.00 95.00 187 LEU A O 1
ATOM 1504 N N . ARG A 1 188 ? -4.457 -12.753 -0.333 1.00 97.19 188 ARG A N 1
ATOM 1505 C CA . ARG A 1 188 ? -3.975 -13.802 -1.247 1.00 97.19 188 ARG A CA 1
ATOM 1506 C C . ARG A 1 188 ? -4.650 -13.705 -2.617 1.00 97.19 188 ARG A C 1
ATOM 1508 O O . ARG A 1 188 ? -3.984 -13.917 -3.628 1.00 97.19 188 ARG A O 1
ATOM 1515 N N . LEU A 1 189 ? -5.957 -13.431 -2.647 1.00 94.75 189 LEU A N 1
ATOM 1516 C CA . LEU A 1 189 ? -6.753 -13.316 -3.876 1.00 94.75 189 LEU A CA 1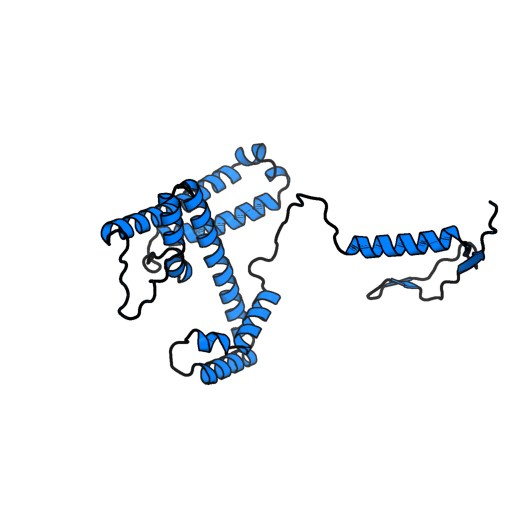
ATOM 1517 C C . LEU A 1 189 ? -6.646 -11.926 -4.517 1.00 94.75 189 LEU A C 1
ATOM 1519 O O . LEU A 1 189 ? -6.465 -11.816 -5.728 1.00 94.75 189 LEU A O 1
ATOM 1523 N N . TYR A 1 190 ? -6.727 -10.882 -3.695 1.00 94.19 190 TYR A N 1
ATOM 1524 C CA . TYR A 1 190 ? -6.725 -9.476 -4.090 1.00 94.19 190 TYR A CA 1
ATOM 1525 C C . TYR A 1 190 ? -5.657 -8.705 -3.300 1.00 94.19 190 TYR A C 1
ATOM 1527 O O . TYR A 1 190 ? -5.977 -7.942 -2.383 1.00 94.19 190 TYR A O 1
ATOM 1535 N N . PRO A 1 191 ? -4.366 -8.898 -3.621 1.00 92.19 191 PRO A N 1
ATOM 1536 C CA . PRO A 1 191 ? -3.302 -8.135 -2.986 1.00 92.19 191 PRO A CA 1
ATOM 1537 C C . PRO A 1 191 ? -3.427 -6.650 -3.351 1.00 92.19 191 PRO A C 1
ATOM 1539 O O . PRO A 1 191 ? -3.418 -6.303 -4.532 1.00 92.19 191 PRO A O 1
ATOM 1542 N N . SER A 1 192 ? -3.475 -5.760 -2.351 1.00 88.62 192 SER A N 1
ATOM 1543 C CA . SER A 1 192 ? -3.557 -4.305 -2.584 1.00 88.62 192 SER A CA 1
ATOM 1544 C C . SER A 1 192 ? -2.393 -3.763 -3.420 1.00 88.62 192 SER A C 1
ATOM 1546 O O . SER A 1 192 ? -2.552 -2.783 -4.139 1.00 88.62 192 SER A O 1
ATOM 1548 N N . VAL A 1 193 ? -1.221 -4.403 -3.332 1.00 86.44 193 VAL A N 1
ATOM 1549 C CA . VAL A 1 193 ? -0.030 -4.076 -4.124 1.00 86.44 193 VAL A CA 1
ATOM 1550 C C . VAL A 1 193 ? 0.432 -5.344 -4.857 1.00 86.44 193 VAL A C 1
ATOM 1552 O O . VAL A 1 193 ? 1.114 -6.177 -4.260 1.00 86.44 193 VAL A O 1
ATOM 1555 N N . PRO A 1 194 ? 0.060 -5.534 -6.137 1.00 82.62 194 PRO A N 1
ATOM 1556 C CA . PRO A 1 194 ? 0.320 -6.784 -6.857 1.00 82.62 194 PRO A CA 1
ATOM 1557 C C . PRO A 1 194 ? 1.762 -6.933 -7.366 1.00 82.62 194 PRO A C 1
ATOM 1559 O O . PRO A 1 194 ? 2.193 -8.046 -7.662 1.00 82.62 194 PRO A O 1
ATOM 1562 N N . PHE A 1 195 ? 2.517 -5.837 -7.482 1.00 80.19 195 PHE A N 1
ATOM 1563 C CA . PHE A 1 195 ? 3.882 -5.849 -8.011 1.00 80.19 195 PHE A CA 1
ATOM 1564 C C . PHE A 1 195 ? 4.825 -5.046 -7.122 1.00 80.19 195 PHE A C 1
ATOM 1566 O O . PHE A 1 195 ? 4.496 -3.948 -6.681 1.00 80.19 195 PHE A O 1
ATOM 1573 N N . ILE A 1 196 ? 6.028 -5.581 -6.914 1.00 83.31 196 ILE A N 1
ATOM 1574 C CA . ILE A 1 196 ? 7.135 -4.905 -6.234 1.00 83.31 196 ILE A CA 1
ATOM 1575 C C . ILE A 1 196 ? 8.358 -5.021 -7.139 1.00 83.31 196 ILE A C 1
ATOM 1577 O O . ILE A 1 196 ? 8.658 -6.101 -7.649 1.00 83.31 196 ILE A O 1
ATOM 1581 N N . ALA A 1 197 ? 9.068 -3.915 -7.335 1.00 82.19 197 ALA A N 1
ATOM 1582 C CA . ALA A 1 197 ? 10.318 -3.887 -8.081 1.00 82.19 197 ALA A CA 1
ATOM 1583 C C . ALA A 1 197 ? 11.512 -3.791 -7.124 1.00 82.19 197 ALA A C 1
ATOM 1585 O O . ALA A 1 197 ? 11.428 -3.195 -6.050 1.00 82.19 197 ALA A O 1
ATOM 1586 N N . ARG A 1 198 ? 12.641 -4.382 -7.518 1.00 82.81 198 ARG A N 1
ATOM 1587 C CA . ARG A 1 198 ? 13.924 -4.279 -6.815 1.00 82.81 198 ARG A CA 1
ATOM 1588 C C . ARG A 1 198 ? 15.020 -4.011 -7.839 1.00 82.81 198 ARG A C 1
ATOM 1590 O O . ARG A 1 198 ? 15.018 -4.623 -8.904 1.00 82.81 198 ARG A O 1
ATOM 1597 N N . THR A 1 199 ? 15.964 -3.147 -7.485 1.00 82.75 199 THR A N 1
ATOM 1598 C CA . THR A 1 199 ? 17.207 -2.960 -8.239 1.00 82.75 199 THR A CA 1
ATOM 1599 C C . THR A 1 199 ? 18.320 -3.698 -7.516 1.00 82.75 199 THR A C 1
ATOM 1601 O O . THR A 1 199 ? 18.491 -3.539 -6.309 1.00 82.75 199 THR A O 1
ATOM 1604 N N . ILE A 1 200 ? 19.056 -4.526 -8.249 1.00 84.56 200 ILE A N 1
ATOM 1605 C CA . ILE A 1 200 ? 20.185 -5.286 -7.718 1.00 84.56 200 ILE A CA 1
ATOM 1606 C C . ILE A 1 200 ? 21.388 -4.345 -7.648 1.00 84.56 200 ILE A C 1
ATOM 1608 O O . ILE A 1 200 ? 21.839 -3.862 -8.684 1.00 84.56 200 ILE A O 1
ATOM 1612 N N . THR A 1 201 ? 21.878 -4.061 -6.443 1.00 87.06 201 THR A N 1
ATOM 1613 C CA . THR A 1 201 ? 23.040 -3.180 -6.226 1.00 87.06 201 THR A CA 1
ATOM 1614 C C . THR A 1 201 ? 24.354 -3.948 -6.127 1.00 87.06 201 THR A C 1
ATOM 1616 O O . THR A 1 201 ? 25.411 -3.377 -6.368 1.00 87.06 201 THR A O 1
ATOM 1619 N N . GLU A 1 202 ? 24.288 -5.235 -5.791 1.00 83.81 202 GLU A N 1
ATOM 1620 C CA . GLU A 1 202 ? 25.435 -6.119 -5.607 1.00 83.81 202 GLU A CA 1
ATOM 1621 C C . GLU A 1 202 ? 25.108 -7.516 -6.138 1.00 83.81 202 GLU A C 1
ATOM 1623 O O . GLU A 1 202 ? 23.946 -7.938 -6.143 1.00 83.81 202 GLU A O 1
ATOM 1628 N N . ASP A 1 203 ? 26.134 -8.249 -6.564 1.00 80.75 203 ASP A N 1
ATOM 1629 C CA . ASP A 1 203 ? 25.977 -9.634 -6.997 1.00 80.75 203 ASP A CA 1
ATOM 1630 C C . ASP A 1 203 ? 25.421 -10.486 -5.850 1.00 80.75 203 ASP A C 1
ATOM 1632 O O . ASP A 1 203 ? 26.052 -10.645 -4.806 1.00 80.75 203 ASP A O 1
ATOM 1636 N N . PHE A 1 204 ? 24.254 -11.098 -6.060 1.00 71.88 204 PHE A N 1
ATOM 1637 C CA . PHE A 1 204 ? 23.680 -12.044 -5.108 1.00 71.88 204 PHE A CA 1
ATOM 1638 C C . PHE A 1 204 ? 23.216 -13.328 -5.795 1.00 71.88 204 PHE A C 1
ATOM 1640 O O . PHE A 1 204 ? 22.908 -13.381 -6.988 1.00 71.88 204 PHE A O 1
ATOM 1647 N N . MET A 1 205 ? 23.198 -14.409 -5.021 1.00 67.75 205 MET A N 1
ATOM 1648 C CA . MET A 1 205 ? 22.891 -15.745 -5.516 1.00 67.75 205 MET A CA 1
ATOM 1649 C C . MET A 1 205 ? 21.393 -16.026 -5.377 1.00 67.75 205 MET A C 1
ATOM 1651 O O . MET A 1 205 ? 20.902 -16.285 -4.282 1.00 67.75 205 MET A O 1
ATOM 1655 N N . LEU A 1 206 ? 20.665 -16.023 -6.495 1.00 73.44 206 LEU A N 1
ATOM 1656 C CA . LEU A 1 206 ? 19.286 -16.515 -6.550 1.00 73.44 206 LEU A CA 1
ATOM 1657 C C . LEU A 1 206 ? 19.296 -18.054 -6.633 1.00 73.44 206 LEU A C 1
ATOM 1659 O O . LEU A 1 206 ? 20.059 -18.623 -7.418 1.00 73.44 206 LEU A O 1
ATOM 1663 N N . GLY A 1 207 ? 18.449 -18.735 -5.849 1.00 62.84 207 GLY A N 1
ATOM 1664 C CA . GLY A 1 207 ? 18.492 -20.191 -5.599 1.00 62.84 207 GLY A CA 1
ATOM 1665 C C . GLY A 1 207 ? 18.632 -21.114 -6.826 1.00 62.84 207 GLY A C 1
ATOM 1666 O O . GLY A 1 207 ? 19.208 -22.193 -6.720 1.00 62.84 207 GLY A O 1
ATOM 1667 N N . GLN A 1 208 ? 18.211 -20.680 -8.018 1.00 62.53 208 GLN A N 1
ATOM 1668 C CA . GLN A 1 208 ? 18.381 -21.423 -9.277 1.00 62.53 208 GLN A CA 1
ATOM 1669 C C . GLN A 1 208 ? 19.847 -21.656 -9.683 1.00 62.53 208 GLN A C 1
ATOM 1671 O O . GLN A 1 208 ? 20.142 -22.617 -10.399 1.00 62.53 208 GLN A O 1
ATOM 1676 N N . ARG A 1 209 ? 20.793 -20.828 -9.217 1.00 60.84 209 ARG A N 1
ATOM 1677 C CA . ARG A 1 209 ? 22.217 -21.041 -9.513 1.00 60.84 209 ARG A CA 1
ATOM 1678 C C . ARG A 1 209 ? 22.763 -22.285 -8.804 1.00 60.84 209 ARG A C 1
ATOM 1680 O O . ARG A 1 209 ? 23.630 -22.930 -9.380 1.00 60.84 209 ARG A O 1
ATOM 1687 N N . PHE A 1 210 ? 22.225 -22.681 -7.644 1.00 64.38 210 PHE A N 1
ATOM 1688 C CA . PHE A 1 210 ? 22.629 -23.921 -6.961 1.00 64.38 210 PHE A CA 1
ATOM 1689 C C . PHE A 1 210 ? 22.283 -25.161 -7.783 1.00 64.38 210 PHE A C 1
ATOM 1691 O O . PHE A 1 210 ? 23.170 -25.965 -8.037 1.00 64.38 210 PHE A O 1
ATOM 1698 N N . ALA A 1 211 ? 21.063 -25.252 -8.323 1.00 69.50 211 ALA A N 1
ATOM 1699 C CA . ALA A 1 211 ? 20.678 -26.365 -9.195 1.00 69.50 211 ALA A CA 1
ATOM 1700 C C . ALA A 1 211 ? 21.587 -26.464 -10.435 1.00 69.50 211 ALA A C 1
ATOM 1702 O O . ALA A 1 211 ? 22.043 -27.544 -10.807 1.00 69.50 211 ALA A O 1
ATOM 1703 N N . MET A 1 212 ? 21.918 -25.325 -11.057 1.00 76.00 212 MET A N 1
ATOM 1704 C CA . MET A 1 212 ? 22.849 -25.294 -12.192 1.00 76.00 212 MET A CA 1
ATOM 1705 C C . MET A 1 212 ? 24.287 -25.658 -11.801 1.00 76.00 212 MET A C 1
ATOM 1707 O O . MET A 1 212 ? 24.986 -26.282 -12.597 1.00 76.00 212 MET A O 1
ATOM 1711 N N . LEU A 1 213 ? 24.752 -25.267 -10.613 1.00 78.50 213 LEU A N 1
ATOM 1712 C CA . LEU A 1 213 ? 26.087 -25.602 -10.112 1.00 78.50 213 LEU A CA 1
ATOM 1713 C C . LEU A 1 213 ? 26.196 -27.080 -9.718 1.00 78.50 213 LEU A C 1
ATOM 1715 O O . LEU A 1 213 ? 27.193 -27.711 -10.060 1.00 78.50 213 LEU A O 1
ATOM 1719 N N . GLU A 1 214 ? 25.165 -27.653 -9.098 1.00 79.94 214 GLU A N 1
ATOM 1720 C CA . GLU A 1 214 ? 25.081 -29.085 -8.793 1.00 79.94 214 GLU A CA 1
ATOM 1721 C C . GLU A 1 214 ? 25.057 -29.923 -10.074 1.00 79.94 214 GLU A C 1
ATOM 1723 O O . GLU A 1 214 ? 25.875 -30.831 -10.230 1.00 79.94 214 GLU A O 1
ATOM 1728 N N . MET A 1 215 ? 24.212 -29.564 -11.051 1.00 82.12 215 MET A N 1
ATOM 1729 C CA . MET A 1 215 ? 24.200 -30.229 -12.359 1.00 82.12 215 MET A CA 1
ATOM 1730 C C . MET A 1 215 ? 25.562 -30.135 -13.055 1.00 82.12 215 MET A C 1
ATOM 1732 O O . MET A 1 215 ? 26.044 -31.130 -13.592 1.00 82.12 215 MET A O 1
ATOM 1736 N N . LYS A 1 216 ? 26.218 -28.965 -13.022 1.00 86.75 216 LYS A N 1
ATOM 1737 C CA . LYS A 1 216 ? 27.571 -28.795 -13.578 1.00 86.75 216 LYS A CA 1
ATOM 1738 C C . LYS A 1 216 ? 28.604 -29.654 -12.854 1.00 86.75 216 LYS A C 1
ATOM 1740 O O . LYS A 1 216 ? 29.447 -30.236 -13.526 1.00 86.75 216 LYS A O 1
ATOM 1745 N N . SER A 1 217 ? 28.552 -29.743 -11.527 1.00 90.94 217 SER A N 1
ATOM 1746 C CA . SER A 1 217 ? 29.470 -30.566 -10.733 1.00 90.94 217 SER A CA 1
ATOM 1747 C C . SER A 1 217 ? 29.320 -32.052 -11.071 1.00 90.94 217 SER A C 1
ATOM 1749 O O . SER A 1 217 ? 30.310 -32.695 -11.417 1.00 90.94 217 SER A O 1
ATOM 1751 N N . ILE A 1 218 ? 28.084 -32.565 -11.096 1.00 89.69 218 ILE A N 1
ATOM 1752 C CA . ILE A 1 218 ? 27.790 -33.963 -11.445 1.00 89.69 218 ILE A CA 1
ATOM 1753 C C . ILE A 1 218 ? 28.215 -34.262 -12.885 1.00 89.69 218 ILE A C 1
ATOM 1755 O O . ILE A 1 218 ? 28.904 -35.250 -13.136 1.00 89.69 218 ILE A O 1
ATOM 1759 N N . LEU A 1 219 ? 27.846 -33.403 -13.842 1.00 91.81 219 LEU A N 1
ATOM 1760 C CA . LEU A 1 219 ? 28.231 -33.590 -15.242 1.00 91.81 219 LEU A CA 1
ATOM 1761 C C . LEU A 1 219 ? 29.749 -33.509 -15.434 1.00 91.81 219 LEU A C 1
ATOM 1763 O O . LEU A 1 219 ? 30.278 -34.253 -16.256 1.00 91.81 219 LEU A O 1
ATOM 1767 N N . CYS A 1 220 ? 30.450 -32.654 -14.682 1.00 92.12 220 CYS A N 1
ATOM 1768 C CA . CYS A 1 220 ? 31.908 -32.566 -14.713 1.00 92.12 220 CYS A CA 1
ATOM 1769 C C . CYS A 1 220 ? 32.542 -33.884 -14.256 1.00 92.12 220 CYS A C 1
ATOM 1771 O O . CYS A 1 220 ? 33.354 -34.443 -14.988 1.00 92.12 220 CYS A O 1
ATOM 1773 N N . GLU A 1 221 ? 32.114 -34.426 -13.114 1.00 91.56 221 GLU A N 1
ATOM 1774 C CA . GLU A 1 221 ? 32.631 -35.692 -12.581 1.00 91.56 221 GLU A CA 1
ATOM 1775 C C . GLU A 1 221 ? 32.345 -36.869 -13.526 1.00 91.56 221 GLU A C 1
ATOM 1777 O O . GLU A 1 221 ? 33.230 -37.668 -13.844 1.00 91.56 221 GLU A O 1
ATOM 1782 N N . VAL A 1 222 ? 31.121 -36.939 -14.055 1.00 92.25 222 VAL A N 1
ATOM 1783 C CA . VAL A 1 222 ? 30.727 -37.970 -15.019 1.00 92.25 222 VAL A CA 1
ATOM 1784 C C . VAL A 1 222 ? 31.547 -37.862 -16.305 1.00 92.25 222 VAL A C 1
ATOM 1786 O O . VAL A 1 222 ? 32.099 -38.861 -16.756 1.00 92.25 222 VAL A O 1
ATOM 1789 N N . CYS A 1 223 ? 31.672 -36.672 -16.896 1.00 90.94 223 CYS A N 1
ATOM 1790 C CA . CYS A 1 223 ? 32.408 -36.499 -18.152 1.00 90.94 223 CYS A CA 1
ATOM 1791 C C . CYS A 1 223 ? 33.924 -36.664 -17.981 1.00 90.94 223 CYS A C 1
ATOM 1793 O O . CYS A 1 223 ? 34.598 -37.068 -18.934 1.00 90.94 223 CYS A O 1
ATOM 1795 N N . ARG A 1 224 ? 34.454 -36.352 -16.790 1.00 90.25 224 ARG A N 1
ATOM 1796 C CA . ARG A 1 224 ? 35.869 -36.512 -16.437 1.00 90.25 224 ARG A CA 1
ATOM 1797 C C . ARG A 1 224 ? 36.265 -37.979 -16.334 1.00 90.25 224 ARG A C 1
ATOM 1799 O O . ARG A 1 224 ? 37.335 -38.331 -16.816 1.00 90.25 224 ARG A O 1
ATOM 1806 N N . ASN A 1 225 ? 35.412 -38.817 -15.749 1.00 92.31 225 ASN A N 1
ATOM 1807 C CA . ASN A 1 225 ? 35.727 -40.227 -15.511 1.00 92.31 225 ASN A CA 1
ATOM 1808 C C . ASN A 1 225 ? 35.173 -41.165 -16.586 1.00 92.31 225 ASN A C 1
ATOM 1810 O O . ASN A 1 225 ? 35.700 -42.260 -16.763 1.00 92.31 225 ASN A O 1
ATOM 1814 N N . PHE A 1 226 ? 34.135 -40.756 -17.320 1.00 94.06 226 PHE A N 1
ATOM 1815 C CA . PHE A 1 226 ? 33.450 -41.612 -18.283 1.00 94.06 226 PHE A CA 1
ATOM 1816 C C . PHE A 1 226 ? 33.296 -40.952 -19.653 1.00 94.06 226 PHE A C 1
ATOM 1818 O O . PHE A 1 226 ? 33.109 -39.740 -19.805 1.00 94.06 226 PHE A O 1
ATOM 1825 N N . LYS A 1 227 ? 33.343 -41.786 -20.687 1.00 90.81 227 LYS A N 1
ATOM 1826 C CA . LYS A 1 227 ? 32.878 -41.470 -22.031 1.00 90.81 227 LYS A CA 1
ATOM 1827 C C . LYS A 1 227 ? 31.431 -41.947 -22.150 1.00 90.81 227 LYS A C 1
ATOM 1829 O O . LYS A 1 227 ? 31.144 -43.126 -21.954 1.00 90.81 227 LYS A O 1
ATOM 1834 N N . LEU A 1 228 ? 30.522 -41.018 -22.446 1.00 91.19 228 LEU A N 1
ATOM 1835 C CA . LEU A 1 228 ? 29.095 -41.299 -22.601 1.00 91.19 228 LEU A CA 1
ATOM 1836 C C . LEU A 1 228 ? 28.790 -41.640 -24.057 1.00 91.19 228 LEU A C 1
ATOM 1838 O O . LEU A 1 228 ? 29.058 -40.833 -24.951 1.00 91.19 228 LEU A O 1
ATOM 1842 N N . LEU A 1 229 ? 28.218 -42.818 -24.293 1.00 87.81 229 LEU A N 1
ATOM 1843 C CA . LEU A 1 229 ? 27.842 -43.275 -25.627 1.00 87.81 229 LEU A CA 1
ATOM 1844 C C . LEU A 1 229 ? 26.334 -43.538 -25.716 1.00 87.81 229 LEU A C 1
ATOM 1846 O O . LEU A 1 229 ? 25.750 -44.133 -24.800 1.00 87.81 229 LEU A O 1
ATOM 1850 N N . PRO A 1 230 ? 25.682 -43.133 -26.822 1.00 86.50 230 PRO A N 1
ATOM 1851 C CA . PRO A 1 230 ? 24.300 -43.509 -27.064 1.00 86.50 230 PRO A CA 1
ATOM 1852 C C . PRO A 1 230 ? 24.226 -45.010 -27.357 1.00 86.50 230 PRO A C 1
ATOM 1854 O O . PRO A 1 230 ? 25.025 -45.528 -28.136 1.00 86.50 230 PRO A O 1
ATOM 1857 N N . ARG A 1 231 ? 23.230 -45.706 -26.794 1.00 81.38 231 ARG A N 1
ATOM 1858 C CA . ARG A 1 231 ? 22.983 -47.123 -27.124 1.00 81.38 231 ARG A CA 1
ATOM 1859 C C . ARG A 1 231 ? 22.614 -47.313 -28.601 1.00 81.38 231 ARG A C 1
ATOM 1861 O O . ARG A 1 231 ? 23.032 -48.283 -29.2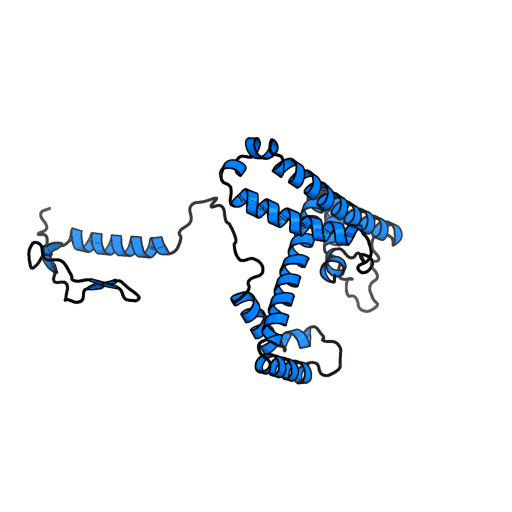22 1.00 81.38 231 ARG A O 1
ATOM 1868 N N . THR A 1 232 ? 21.867 -46.359 -29.157 1.00 82.88 232 THR A N 1
ATOM 1869 C CA . THR A 1 232 ? 21.438 -46.343 -30.559 1.00 82.88 232 THR A CA 1
ATOM 1870 C C . THR A 1 232 ? 21.714 -44.964 -31.151 1.00 82.88 232 THR A C 1
ATOM 1872 O O . THR A 1 232 ? 21.216 -43.949 -30.660 1.00 82.88 232 THR A O 1
ATOM 1875 N N . LYS A 1 233 ? 22.521 -44.900 -32.215 1.00 80.06 233 LYS A N 1
ATOM 1876 C CA . LYS A 1 233 ? 22.885 -43.635 -32.868 1.00 80.06 233 LYS A CA 1
ATOM 1877 C C . LYS A 1 233 ? 21.657 -43.003 -33.535 1.00 80.06 233 LYS A C 1
ATOM 1879 O O . LYS A 1 233 ? 20.969 -43.659 -34.305 1.00 80.06 233 LYS A O 1
ATOM 1884 N N . GLY A 1 234 ? 21.400 -41.725 -33.252 1.00 78.75 234 GLY A N 1
ATOM 1885 C CA . GLY A 1 234 ? 20.273 -40.976 -33.828 1.00 78.75 234 GLY A CA 1
ATOM 1886 C C . GLY A 1 234 ? 18.913 -41.229 -33.168 1.00 78.75 234 GLY A C 1
ATOM 1887 O O . GLY A 1 234 ? 17.920 -40.667 -33.622 1.00 78.75 234 GLY A O 1
ATOM 1888 N N . TRP A 1 235 ? 18.859 -42.028 -32.098 1.00 84.81 235 TRP A N 1
ATOM 1889 C CA . TRP A 1 235 ? 17.640 -42.213 -31.312 1.00 84.81 235 TRP A CA 1
ATOM 1890 C C . TRP A 1 235 ? 17.194 -40.896 -30.661 1.00 84.81 235 TRP A C 1
ATOM 1892 O O . TRP A 1 235 ? 18.025 -40.118 -30.185 1.00 84.81 235 TRP A O 1
ATOM 1902 N N . ARG A 1 236 ? 15.881 -40.645 -30.646 1.00 81.31 236 ARG A N 1
ATOM 1903 C CA . ARG A 1 236 ? 15.263 -39.471 -30.018 1.00 81.31 236 ARG A CA 1
ATOM 1904 C C . ARG A 1 236 ? 14.145 -39.928 -29.080 1.00 81.31 236 ARG A C 1
ATOM 1906 O O . ARG A 1 236 ? 13.347 -40.762 -29.503 1.00 81.31 236 ARG A O 1
ATOM 1913 N N . PRO A 1 237 ? 14.060 -39.384 -27.855 1.00 83.50 237 PRO A N 1
ATOM 1914 C CA . PRO A 1 237 ? 12.976 -39.720 -26.943 1.00 83.50 237 PRO A CA 1
ATOM 1915 C C . PRO A 1 237 ? 11.649 -39.153 -27.456 1.00 83.50 237 PRO A C 1
ATOM 1917 O O . PRO A 1 237 ? 11.589 -38.001 -27.896 1.00 83.50 237 PRO A O 1
ATOM 1920 N N . ALA A 1 238 ? 10.576 -39.937 -27.359 1.00 86.31 238 ALA A N 1
ATOM 1921 C CA . ALA A 1 238 ? 9.221 -39.421 -27.497 1.00 86.31 238 ALA A CA 1
ATOM 1922 C C . ALA A 1 238 ? 8.833 -38.714 -26.190 1.00 86.31 238 ALA A C 1
ATOM 1924 O O . ALA A 1 238 ? 8.736 -39.333 -25.126 1.00 86.31 238 ALA A O 1
ATOM 1925 N N . LEU A 1 239 ? 8.678 -37.394 -26.262 1.00 87.00 239 LEU A N 1
ATOM 1926 C CA . LEU A 1 239 ? 8.457 -36.541 -25.099 1.00 87.00 239 LEU A CA 1
ATOM 1927 C C . LEU A 1 239 ? 6.970 -36.446 -24.760 1.00 87.00 239 LEU A C 1
ATOM 1929 O O . LEU A 1 239 ? 6.140 -36.248 -25.645 1.00 87.00 239 LEU A O 1
ATOM 1933 N N . VAL A 1 240 ? 6.656 -36.509 -23.470 1.00 86.44 240 VAL A N 1
ATOM 1934 C CA . VAL A 1 240 ? 5.342 -36.161 -22.928 1.00 86.44 240 VAL A CA 1
ATOM 1935 C C . VAL A 1 240 ? 5.493 -34.964 -22.001 1.00 86.44 240 VAL A C 1
ATOM 1937 O O . VAL A 1 240 ? 6.362 -34.925 -21.127 1.00 86.44 240 VAL A O 1
ATOM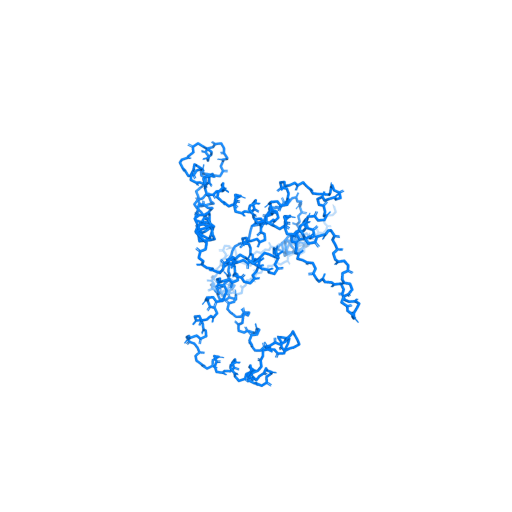 1940 N N . SER A 1 241 ? 4.643 -33.969 -22.238 1.00 70.00 241 SER A N 1
ATOM 1941 C CA . SER A 1 241 ? 4.562 -32.749 -21.444 1.00 70.00 241 SER A CA 1
ATOM 1942 C C . SER A 1 241 ? 3.501 -32.924 -20.360 1.00 70.00 241 SER A C 1
ATOM 1944 O O . SER A 1 241 ? 2.315 -32.769 -20.630 1.00 70.00 241 SER A O 1
ATOM 1946 N N . ASP A 1 242 ? 3.944 -33.257 -19.151 1.00 70.19 242 ASP A N 1
ATOM 1947 C CA . ASP A 1 242 ? 3.152 -33.212 -17.913 1.00 70.19 242 ASP A CA 1
ATOM 1948 C C . ASP A 1 242 ? 3.627 -31.999 -17.072 1.00 70.19 242 ASP A C 1
ATOM 1950 O O . ASP A 1 242 ? 4.250 -31.088 -17.621 1.00 70.19 242 ASP A O 1
ATOM 1954 N N . LEU A 1 243 ? 3.426 -31.975 -15.748 1.00 60.66 243 LEU A N 1
ATOM 1955 C CA . LEU A 1 243 ? 3.989 -30.948 -14.847 1.00 60.66 243 LEU A CA 1
ATOM 1956 C C . LEU A 1 243 ? 5.520 -30.780 -15.003 1.00 60.66 243 LEU A C 1
ATOM 1958 O O . LEU A 1 243 ? 6.066 -29.708 -14.751 1.00 60.66 243 LEU A O 1
ATOM 1962 N N . VAL A 1 244 ? 6.213 -31.839 -15.438 1.00 64.94 244 VAL A N 1
ATOM 1963 C CA . VAL A 1 244 ? 7.628 -31.837 -15.839 1.00 64.94 244 VAL A CA 1
ATOM 1964 C C . VAL A 1 244 ? 7.766 -32.637 -17.138 1.00 64.94 244 VAL A C 1
ATOM 1966 O O . VAL A 1 244 ? 7.101 -33.660 -17.302 1.00 64.94 244 VAL A O 1
ATOM 1969 N N . LEU A 1 245 ? 8.645 -32.206 -18.050 1.00 70.00 245 LEU A N 1
ATOM 1970 C CA . LEU A 1 245 ? 8.924 -32.907 -19.307 1.00 70.00 245 LEU A CA 1
ATOM 1971 C C . LEU A 1 245 ? 9.538 -34.290 -19.037 1.00 70.00 245 LEU A C 1
ATOM 1973 O O . LEU A 1 245 ? 10.584 -34.393 -18.393 1.00 70.00 245 LEU A O 1
ATOM 1977 N N . ARG A 1 246 ? 8.913 -35.354 -19.549 1.00 84.12 246 ARG A N 1
ATOM 1978 C CA . ARG A 1 246 ? 9.391 -36.738 -19.393 1.00 84.12 246 ARG A CA 1
ATOM 1979 C C . ARG A 1 246 ? 9.528 -37.423 -20.749 1.00 84.12 246 ARG A C 1
ATOM 1981 O O . ARG A 1 246 ? 8.832 -37.085 -21.702 1.00 84.12 246 ARG A O 1
ATOM 1988 N N . SER A 1 247 ? 10.422 -38.405 -20.828 1.00 85.62 247 SER A N 1
ATOM 1989 C CA . SER A 1 247 ? 10.448 -39.363 -21.937 1.00 85.62 247 SER A CA 1
ATOM 1990 C C . SER A 1 247 ? 9.432 -40.468 -21.657 1.00 85.62 247 SER A C 1
ATOM 1992 O O . SER A 1 247 ? 9.361 -40.959 -20.531 1.00 85.62 247 SER A O 1
ATOM 1994 N N . THR A 1 248 ? 8.654 -40.846 -22.666 1.00 84.75 248 THR A N 1
ATOM 1995 C CA . THR A 1 248 ? 7.743 -42.005 -22.600 1.00 84.75 248 THR A CA 1
ATOM 1996 C C . THR A 1 248 ? 8.503 -43.325 -22.555 1.00 84.75 248 THR A C 1
ATOM 1998 O O . THR A 1 248 ? 8.085 -44.251 -21.867 1.00 84.75 248 THR A O 1
ATOM 2001 N N . ASP A 1 249 ? 9.659 -43.368 -23.214 1.00 82.69 249 ASP A N 1
ATOM 2002 C CA . ASP A 1 249 ? 10.556 -44.517 -23.248 1.00 82.69 249 ASP A CA 1
ATOM 2003 C C . ASP A 1 249 ? 11.755 -44.334 -22.306 1.00 82.69 249 ASP A C 1
ATOM 2005 O O . ASP A 1 249 ? 12.181 -43.211 -22.009 1.00 82.69 249 ASP A O 1
ATOM 2009 N N . HIS A 1 250 ? 12.364 -45.443 -21.878 1.00 81.94 250 HIS A N 1
ATOM 2010 C CA . HIS A 1 250 ? 13.602 -45.418 -21.096 1.00 81.94 250 HIS A CA 1
ATOM 2011 C C . HIS A 1 250 ? 14.780 -44.836 -21.897 1.00 81.94 250 HIS A C 1
ATOM 2013 O O . HIS A 1 250 ? 15.040 -45.232 -23.034 1.00 81.94 250 HIS A O 1
ATOM 2019 N N . ILE A 1 251 ? 15.547 -43.939 -21.270 1.00 85.38 251 ILE A N 1
ATOM 2020 C CA . ILE A 1 251 ? 16.776 -43.377 -21.843 1.00 85.38 251 ILE A CA 1
ATOM 2021 C C . ILE A 1 251 ? 17.953 -44.275 -21.451 1.00 85.38 251 ILE A C 1
ATOM 2023 O O . ILE A 1 251 ? 18.319 -44.356 -20.280 1.00 85.38 251 ILE A O 1
ATOM 2027 N N . TYR A 1 252 ? 18.567 -44.932 -22.434 1.00 84.81 252 TYR A N 1
ATOM 2028 C CA . TYR A 1 252 ? 19.753 -45.766 -22.223 1.00 84.81 252 TYR A CA 1
ATOM 2029 C C . TYR A 1 252 ? 21.031 -45.014 -22.612 1.00 84.81 252 TYR A C 1
ATOM 2031 O O . TYR A 1 252 ? 21.215 -44.651 -23.777 1.00 84.81 252 TYR A O 1
ATOM 2039 N N . VAL A 1 253 ? 21.939 -44.843 -21.650 1.00 89.38 253 VAL A N 1
ATOM 2040 C CA . VAL A 1 253 ? 23.276 -44.260 -21.846 1.00 89.38 253 VAL A CA 1
ATOM 2041 C C . VAL A 1 253 ? 24.320 -45.276 -21.399 1.00 89.38 253 VAL A C 1
ATOM 2043 O O . VAL A 1 253 ? 24.195 -45.855 -20.323 1.00 89.38 253 VAL A O 1
ATOM 2046 N N . THR A 1 254 ? 25.341 -45.500 -22.225 1.00 89.62 254 THR A N 1
ATOM 2047 C CA . THR A 1 254 ? 26.470 -46.374 -21.875 1.00 89.62 254 THR A CA 1
ATOM 2048 C C . THR A 1 254 ? 27.604 -45.528 -21.311 1.00 89.62 254 THR A C 1
ATOM 2050 O O . THR A 1 254 ? 27.946 -44.497 -21.893 1.00 89.62 254 THR A O 1
ATOM 2053 N N . PHE A 1 255 ? 28.174 -45.965 -20.188 1.00 92.88 255 PHE A N 1
ATOM 2054 C CA . PHE A 1 255 ? 29.288 -45.309 -19.507 1.00 92.88 255 PHE A CA 1
ATOM 2055 C C . PHE A 1 255 ? 30.538 -46.169 -19.680 1.00 92.88 255 PHE A C 1
ATOM 2057 O O . PHE A 1 255 ? 30.624 -47.258 -19.118 1.00 92.88 255 PHE A O 1
ATOM 2064 N N . GLU A 1 256 ? 31.505 -45.685 -20.451 1.00 91.69 256 GLU A N 1
ATOM 2065 C CA . GLU A 1 256 ? 32.813 -46.331 -20.583 1.00 91.69 256 GLU A CA 1
ATOM 2066 C C . GLU A 1 256 ? 33.829 -45.582 -19.714 1.00 91.69 256 GLU A C 1
ATOM 2068 O O . GLU A 1 256 ? 33.983 -44.373 -19.908 1.00 91.69 256 GLU A O 1
ATOM 2073 N N . PRO A 1 257 ? 34.518 -46.234 -18.759 1.00 91.38 257 PRO A N 1
ATOM 2074 C CA . PRO A 1 257 ? 35.573 -45.586 -17.991 1.00 91.38 257 PRO A CA 1
ATOM 2075 C C . PRO A 1 257 ? 36.641 -45.022 -18.926 1.00 91.38 257 PRO A C 1
ATOM 2077 O O . PRO A 1 257 ? 37.112 -45.704 -19.838 1.00 91.38 257 PRO A O 1
ATOM 2080 N N . ARG A 1 258 ? 37.041 -43.773 -18.705 1.00 87.00 258 ARG A N 1
ATOM 2081 C CA . ARG A 1 258 ? 38.221 -43.218 -19.358 1.00 87.00 258 ARG A CA 1
ATOM 2082 C C . ARG A 1 258 ? 39.437 -43.857 -18.704 1.00 87.00 258 ARG A C 1
ATOM 2084 O O . ARG A 1 258 ? 39.615 -43.756 -17.494 1.00 87.00 258 ARG A O 1
ATOM 2091 N N . THR A 1 259 ? 40.259 -44.538 -19.492 1.00 77.06 259 THR A N 1
ATOM 2092 C CA . THR A 1 259 ? 41.566 -45.001 -19.031 1.00 77.06 259 THR A CA 1
ATOM 2093 C C . THR A 1 259 ? 42.399 -43.783 -18.656 1.00 77.06 259 THR A C 1
ATOM 2095 O O . THR A 1 259 ? 42.481 -42.824 -19.422 1.00 77.06 259 THR A O 1
ATOM 2098 N N . SER A 1 260 ? 42.972 -43.802 -17.455 1.00 60.78 260 SER A N 1
ATOM 2099 C CA . SER A 1 260 ? 43.901 -42.788 -16.971 1.00 60.78 260 SER A CA 1
ATOM 2100 C C . SER A 1 260 ? 45.199 -42.873 -17.772 1.00 60.78 260 SER A C 1
ATOM 2102 O O . SER A 1 260 ? 46.161 -43.508 -17.345 1.00 60.78 260 SER A O 1
ATOM 2104 N N . GLU A 1 261 ? 45.208 -42.284 -18.961 1.00 56.12 261 GLU A N 1
ATOM 2105 C CA . GLU A 1 261 ? 46.453 -41.837 -19.569 1.00 56.12 261 GLU A CA 1
ATOM 2106 C C . GLU A 1 261 ? 46.836 -40.542 -18.845 1.00 56.12 261 GLU A C 1
ATOM 2108 O O . GLU A 1 261 ? 46.135 -39.533 -18.941 1.00 56.12 261 GLU A O 1
ATOM 2113 N N . LEU A 1 262 ? 47.865 -40.658 -17.999 1.00 42.56 262 LEU A N 1
ATOM 2114 C CA . LEU A 1 262 ? 48.593 -39.542 -17.392 1.00 42.56 262 LEU A CA 1
ATOM 2115 C C . LEU A 1 262 ? 49.169 -38.621 -18.471 1.00 42.56 262 LEU A C 1
ATOM 2117 O O . LEU A 1 262 ? 49.712 -39.162 -19.460 1.00 42.56 262 LEU A O 1
#

Organism: Pectinophora gossypiella (NCBI:txid13191)

Radius of gyration: 30.18 Å; chains: 1; bounding box: 71×74×71 Å